Protein AF-0000000068774452 (afdb_homodimer)

Solvent-accessible surface area (backbone atoms only — not comparable to full-atom values): 16035 Å² total; per-residue (Å²): 134,81,78,77,74,72,73,73,71,71,69,66,69,70,69,58,80,68,80,64,48,75,52,64,54,72,62,57,51,49,52,51,49,52,52,45,51,52,57,68,70,67,58,89,56,64,49,60,78,59,37,72,28,62,35,62,34,72,57,27,38,45,36,40,41,50,31,56,38,53,69,75,59,73,96,37,75,86,50,47,64,57,45,53,56,27,52,70,50,26,82,41,84,83,54,91,71,45,50,54,50,38,34,39,82,93,36,70,37,40,46,53,56,51,50,52,53,50,42,53,54,48,51,52,51,51,54,37,52,51,51,46,58,52,53,61,61,100,135,82,78,77,75,73,73,73,73,72,70,69,60,72,62,59,74,72,74,66,53,78,53,64,55,72,62,56,52,48,51,50,48,51,52,44,51,52,59,70,69,67,58,88,56,63,48,59,78,60,37,72,28,61,34,62,34,71,54,25,39,48,37,41,43,51,31,55,40,52,68,75,60,72,96,36,75,86,51,47,65,58,47,54,56,27,52,70,52,26,81,42,84,83,54,91,71,46,51,55,50,38,34,39,83,95,37,69,37,38,46,55,56,50,51,50,53,51,40,54,53,49,51,53,50,50,53,37,51,51,53,47,57,53,53,69,68,99

Sequence (276 aa):
MALLLTTVIALTCLGGFASPGPVPPSTALRELIEELVNITQNQKAPLCNGSMVWSINLTAGVYCAALESLINVSGCSAIEKTQRMLSGFCPHKVSAGQFSSLHVRDTKIEVAQFVKDLLLHLKKLFREGRIIICRDRTMALLLTTVIALTCLGGFASPGPVPPSTALRELIEELVNITQNQKAPLCNGSMVWSINLTAGVYCAALESLINVSGCSAIEKTQRMLSGFCPHKVSAGQFSSLHVRDTKIEVAQFVKDLLLHLKKLFREGRIIICRDRT

pLDDT: mean 77.67, std 24.12, range [27.72, 97.5]

Structure (mmCIF, N/CA/C/O backbone):
data_AF-0000000068774452-model_v1
#
loop_
_entity.id
_entity.type
_entity.pdbx_description
1 polymer Interleukin-13
#
loop_
_atom_site.group_PDB
_atom_site.id
_atom_site.type_symbol
_atom_site.label_atom_id
_atom_site.label_alt_id
_atom_site.label_comp_id
_atom_site.label_asym_id
_atom_site.label_entity_id
_atom_site.label_seq_id
_atom_site.pdbx_PDB_ins_code
_atom_site.Cartn_x
_atom_site.Cartn_y
_atom_site.Cartn_z
_atom_site.occupancy
_atom_site.B_iso_or_equiv
_atom_site.auth_seq_id
_atom_site.auth_comp_id
_atom_site.auth_asym_id
_atom_site.auth_atom_id
_atom_site.pdbx_PDB_model_num
ATOM 1 N N . MET A 1 1 ? -12.75 -6.297 60.312 1 28.33 1 MET A N 1
ATOM 2 C CA . MET A 1 1 ? -12.789 -7.098 59.094 1 28.33 1 MET A CA 1
ATOM 3 C C . MET A 1 1 ? -13.031 -6.215 57.844 1 28.33 1 MET A C 1
ATOM 5 O O . MET A 1 1 ? -14.164 -5.836 57.562 1 28.33 1 MET A O 1
ATOM 9 N N . ALA A 1 2 ? -12.211 -5.176 57.656 1 34.41 2 ALA A N 1
ATOM 10 C CA . ALA A 1 2 ? -12.203 -4.176 56.594 1 34.41 2 ALA A CA 1
ATOM 11 C C . ALA A 1 2 ? -12.102 -4.84 55.219 1 34.41 2 ALA A C 1
ATOM 13 O O . ALA A 1 2 ? -11.242 -5.699 55 1 34.41 2 ALA A O 1
ATOM 14 N N . LEU A 1 3 ? -13.266 -5.152 54.594 1 34.41 3 LEU A N 1
ATOM 15 C CA . LEU A 1 3 ? -13.414 -5.633 53.219 1 34.41 3 LEU A CA 1
ATOM 16 C C . LEU A 1 3 ? -12.609 -4.773 52.25 1 34.41 3 LEU A C 1
ATOM 18 O O . LEU A 1 3 ? -12.812 -3.561 52.188 1 34.41 3 LEU A O 1
ATOM 22 N N . LEU A 1 4 ? -11.289 -5.012 52.156 1 33.97 4 LEU A N 1
ATOM 23 C CA . LEU A 1 4 ? -10.43 -4.539 51.062 1 33.97 4 LEU A CA 1
ATOM 24 C C . LEU A 1 4 ? -11.125 -4.68 49.719 1 33.97 4 LEU A C 1
ATOM 26 O O . LEU A 1 4 ? -11.469 -5.789 49.312 1 33.97 4 LEU A O 1
ATOM 30 N N . LEU A 1 5 ? -12.211 -3.848 49.5 1 30.69 5 LEU A N 1
ATOM 31 C CA . LEU A 1 5 ? -12.789 -3.715 48.156 1 30.69 5 LEU A CA 1
ATOM 32 C C . LEU A 1 5 ? -11.703 -3.574 47.125 1 30.69 5 LEU A C 1
ATOM 34 O O . LEU A 1 5 ? -10.938 -2.607 47.125 1 30.69 5 LEU A O 1
ATOM 38 N N . THR A 1 6 ? -10.984 -4.664 46.812 1 32.91 6 THR A N 1
ATOM 39 C CA . THR A 1 6 ? -10.148 -4.742 45.625 1 32.91 6 THR A CA 1
ATOM 40 C C . THR A 1 6 ? -10.898 -4.238 44.406 1 32.91 6 THR A C 1
ATOM 42 O O . THR A 1 6 ? -11.883 -4.848 44 1 32.91 6 THR A O 1
ATOM 45 N N . THR A 1 7 ? -11.156 -2.947 44.344 1 30.02 7 THR A N 1
ATOM 46 C CA . THR A 1 7 ? -11.688 -2.451 43.094 1 30.02 7 THR A CA 1
ATOM 47 C C . THR A 1 7 ? -10.852 -2.963 41.906 1 30.02 7 THR A C 1
ATOM 49 O O . THR A 1 7 ? -9.633 -2.777 41.875 1 30.02 7 THR A O 1
ATOM 52 N N . VAL A 1 8 ? -11.102 -4.184 41.562 1 32.31 8 VAL A N 1
ATOM 53 C CA . VAL A 1 8 ? -10.609 -4.699 40.281 1 32.31 8 VAL A CA 1
ATOM 54 C C . VAL A 1 8 ? -10.891 -3.684 39.188 1 32.31 8 VAL A C 1
ATOM 56 O O . VAL A 1 8 ? -12.047 -3.387 38.875 1 32.31 8 VAL A O 1
ATOM 59 N N . ILE A 1 9 ? -10.164 -2.541 39.219 1 28.14 9 ILE A N 1
ATOM 60 C CA . ILE A 1 9 ? -10.227 -1.676 38.062 1 28.14 9 ILE A CA 1
ATOM 61 C C . ILE A 1 9 ? -9.977 -2.5 36.781 1 28.14 9 ILE A C 1
ATOM 63 O O . ILE A 1 9 ? -8.891 -3.055 36.594 1 28.14 9 ILE A O 1
ATOM 67 N N . ALA A 1 10 ? -10.977 -3.318 36.5 1 27.72 10 ALA A N 1
ATOM 68 C CA . ALA A 1 10 ? -10.953 -3.84 35.125 1 27.72 10 ALA A CA 1
ATOM 69 C C . ALA A 1 10 ? -10.562 -2.754 34.125 1 27.72 10 ALA A C 1
ATOM 71 O O . ALA A 1 10 ? -11.289 -1.772 33.938 1 27.72 10 ALA A O 1
ATOM 72 N N . LEU A 1 11 ? -9.305 -2.352 34.281 1 29.33 11 LEU A N 1
ATOM 73 C CA . LEU A 1 11 ? -8.812 -1.552 33.156 1 29.33 11 LEU A CA 1
ATOM 74 C C . LEU A 1 11 ? -9.305 -2.111 31.828 1 29.33 11 LEU A C 1
ATOM 76 O O . LEU A 1 11 ? -8.898 -3.197 31.406 1 29.33 11 LEU A O 1
ATOM 80 N N . THR A 1 12 ? -10.648 -2.154 31.703 1 28.88 12 THR A N 1
ATOM 81 C CA . THR A 1 12 ? -11.078 -2.305 30.312 1 28.88 12 THR A CA 1
ATOM 82 C C . THR A 1 12 ? -10.188 -1.486 29.375 1 28.88 12 THR A C 1
ATOM 84 O O . THR A 1 12 ? -10.031 -0.279 29.562 1 28.88 12 THR A O 1
ATOM 87 N N . CYS A 1 13 ? -8.938 -1.984 29.266 1 28.98 13 CYS A N 1
ATOM 88 C CA . CYS A 1 13 ? -8.211 -1.517 28.094 1 28.98 13 CYS A CA 1
ATOM 89 C C . CYS A 1 13 ? -9.172 -1.228 26.938 1 28.98 13 CYS A C 1
ATOM 91 O O . CYS A 1 13 ? -9.789 -2.143 26.406 1 28.98 13 CYS A O 1
ATOM 93 N N . LEU A 1 14 ? -10.109 -0.277 27.078 1 28.31 14 LEU A N 1
ATOM 94 C CA . LEU A 1 14 ? -10.766 0.31 25.906 1 28.31 14 LEU A CA 1
ATOM 95 C C . LEU A 1 14 ? -9.797 0.416 24.734 1 28.31 14 LEU A C 1
ATOM 97 O O . LEU A 1 14 ? -8.906 1.269 24.734 1 28.31 14 LEU A O 1
ATOM 101 N N . GLY A 1 15 ? -9.094 -0.69 24.453 1 32.12 15 GLY A N 1
ATOM 102 C CA . GLY A 1 15 ? -8.438 -0.752 23.156 1 32.12 15 GLY A CA 1
ATOM 103 C C . GLY A 1 15 ? -9.188 -0.011 22.078 1 32.12 15 GLY A C 1
ATOM 104 O O . GLY A 1 15 ? -9.93 -0.621 21.297 1 32.12 15 GLY A O 1
ATOM 105 N N . GLY A 1 16 ? -9.93 0.962 22.438 1 29.53 16 GLY A N 1
ATOM 106 C CA . GLY A 1 16 ? -10.562 1.802 21.438 1 29.53 16 GLY A CA 1
ATOM 107 C C . GLY A 1 16 ? -9.602 2.238 20.328 1 29.53 16 GLY A C 1
ATOM 108 O O . GLY A 1 16 ? -9.766 3.311 19.75 1 29.53 16 GLY A O 1
ATOM 109 N N . PHE A 1 17 ? -8.312 2.039 20.578 1 33.25 17 PHE A N 1
ATOM 110 C CA . PHE A 1 17 ? -7.664 2.561 19.391 1 33.25 17 PHE A CA 1
ATOM 111 C C . PHE A 1 17 ? -8.422 2.146 18.125 1 33.25 17 PHE A C 1
ATOM 113 O O . PHE A 1 17 ? -8.508 0.958 17.812 1 33.25 17 PHE A O 1
ATOM 120 N N . ALA A 1 18 ? -9.477 2.758 17.766 1 33 18 ALA A N 1
ATOM 121 C CA . ALA A 1 18 ? -10.375 2.904 16.625 1 33 18 ALA A CA 1
ATOM 122 C C . ALA A 1 18 ? -9.727 2.379 15.344 1 33 18 ALA A C 1
ATOM 124 O O . ALA A 1 18 ? -8.523 2.115 15.32 1 33 18 ALA A O 1
ATOM 125 N N . SER A 1 19 ? -10.477 2.783 14.078 1 32.06 19 SER A N 1
ATOM 126 C CA . SER A 1 19 ? -10.914 2.219 12.812 1 32.06 19 SER A CA 1
ATOM 127 C C . SER A 1 19 ? -9.766 2.137 11.812 1 32.06 19 SER A C 1
ATOM 129 O O . SER A 1 19 ? -9.359 3.15 11.242 1 32.06 19 SER A O 1
ATOM 131 N N . PRO A 1 20 ? -8.68 1.604 12.18 1 36.5 20 PRO A N 1
ATOM 132 C CA . PRO A 1 20 ? -7.789 1.558 11.023 1 36.5 20 PRO A CA 1
ATOM 133 C C . PRO A 1 20 ? -8.523 1.248 9.719 1 36.5 20 PRO A C 1
ATOM 135 O O . PRO A 1 20 ? -9.641 0.718 9.75 1 36.5 20 PRO A O 1
ATOM 138 N N . GLY A 1 21 ? -8.281 2.062 8.773 1 36.94 21 GLY A N 1
ATOM 139 C CA . GLY A 1 21 ? -8.891 1.714 7.504 1 36.94 21 GLY A CA 1
ATOM 140 C C . GLY A 1 21 ? -9.016 0.217 7.293 1 36.94 21 GLY A C 1
ATOM 141 O O . GLY A 1 21 ? -8.484 -0.572 8.078 1 36.94 21 GLY A O 1
ATOM 142 N N . PRO A 1 22 ? -10.062 -0.276 6.629 1 43.38 22 PRO A N 1
ATOM 143 C CA . PRO A 1 22 ? -10.469 -1.675 6.465 1 43.38 22 PRO A CA 1
ATOM 144 C C . PRO A 1 22 ? -9.281 -2.605 6.23 1 43.38 22 PRO A C 1
ATOM 146 O O . PRO A 1 22 ? -8.727 -2.637 5.129 1 43.38 22 PRO A O 1
ATOM 149 N N . VAL A 1 23 ? -8.273 -2.605 7.16 1 52.03 23 VAL A N 1
ATOM 150 C CA . VAL A 1 23 ? -7.434 -3.791 7.062 1 52.03 23 VAL A CA 1
ATOM 151 C C . VAL A 1 23 ? -8.305 -5.047 7.043 1 52.03 23 VAL A C 1
ATOM 153 O O . VAL A 1 23 ? -9.266 -5.152 7.801 1 52.03 23 VAL A O 1
ATOM 156 N N . PRO A 1 24 ? -8.203 -5.816 6.035 1 57.88 24 PRO A N 1
ATOM 157 C CA . PRO A 1 24 ? -9 -7.047 6.066 1 57.88 24 PRO A CA 1
ATOM 158 C C . PRO A 1 24 ? -8.977 -7.734 7.43 1 57.88 24 PRO A C 1
ATOM 160 O O . PRO A 1 24 ? -7.957 -7.684 8.125 1 57.88 24 PRO A O 1
ATOM 163 N N . PRO A 1 25 ? -10.203 -8.031 7.918 1 62.72 25 PRO A N 1
ATOM 164 C CA . PRO A 1 25 ? -10.195 -8.82 9.156 1 62.72 25 PRO A CA 1
ATOM 165 C C . PRO A 1 25 ? -9.078 -9.859 9.18 1 62.72 25 PRO A C 1
ATOM 167 O O . PRO A 1 25 ? -8.688 -10.375 8.125 1 62.72 25 PRO A O 1
ATOM 170 N N . SER A 1 26 ? -8.414 -9.992 10.289 1 72.31 26 SER A N 1
ATOM 171 C CA . SER A 1 26 ? -7.324 -10.938 10.516 1 72.31 26 SER A CA 1
ATOM 172 C C . SER A 1 26 ? -7.609 -12.281 9.852 1 72.31 26 SER A C 1
ATOM 174 O O . SER A 1 26 ? -6.719 -12.875 9.242 1 72.31 26 SER A O 1
ATOM 176 N N . THR A 1 27 ? -8.906 -12.531 9.758 1 80.56 27 THR A N 1
ATOM 177 C CA . THR A 1 27 ? -9.25 -13.828 9.18 1 80.56 27 THR A CA 1
ATOM 178 C C . THR A 1 27 ? -9.078 -13.805 7.664 1 80.56 27 THR A C 1
ATOM 180 O O . THR A 1 27 ? -8.578 -14.766 7.078 1 80.56 27 THR A O 1
ATOM 183 N N . ALA A 1 28 ? -9.555 -12.703 7.074 1 88.19 28 ALA A N 1
ATOM 184 C CA . ALA A 1 28 ? -9.461 -12.609 5.621 1 88.19 28 ALA A CA 1
ATOM 185 C C . ALA A 1 28 ? -8.008 -12.617 5.156 1 88.19 28 ALA A C 1
ATOM 187 O O . ALA A 1 28 ? -7.672 -13.273 4.164 1 88.19 28 ALA A O 1
ATOM 188 N N . LEU A 1 29 ? -7.141 -11.961 5.836 1 89.5 29 LEU A N 1
ATOM 189 C CA . LEU A 1 29 ? -5.719 -11.953 5.516 1 89.5 29 LEU A CA 1
ATOM 190 C C . LEU A 1 29 ? -5.109 -13.344 5.703 1 89.5 29 LEU A C 1
ATOM 192 O O . LEU A 1 29 ? -4.316 -13.789 4.879 1 89.5 29 LEU A O 1
ATOM 196 N N . ARG A 1 30 ? -5.543 -14 6.766 1 90.38 30 ARG A N 1
ATOM 197 C CA . ARG A 1 30 ? -5.078 -15.359 7.016 1 90.38 30 ARG A CA 1
ATOM 198 C C . ARG A 1 30 ? -5.457 -16.297 5.871 1 90.38 30 ARG A C 1
ATOM 200 O O . ARG A 1 30 ? -4.641 -17.094 5.422 1 90.38 30 ARG A O 1
ATOM 207 N N . GLU A 1 31 ? -6.68 -16.188 5.434 1 94.44 31 GLU A N 1
ATOM 208 C CA . GLU A 1 31 ? -7.156 -17.031 4.336 1 94.44 31 GLU A CA 1
ATOM 209 C C . GLU A 1 31 ? -6.375 -16.75 3.055 1 94.44 31 GLU A C 1
ATOM 211 O O . GLU A 1 31 ? -6.055 -17.688 2.307 1 94.44 31 GLU A O 1
ATOM 216 N N . LEU A 1 32 ? -6.09 -15.531 2.789 1 95.88 32 LEU A N 1
ATOM 217 C CA . LEU A 1 32 ? -5.305 -15.188 1.607 1 95.88 32 LEU A CA 1
ATOM 218 C C . LEU A 1 32 ? -3.902 -15.773 1.695 1 95.88 32 LEU A C 1
ATOM 220 O O . LEU A 1 32 ? -3.4 -16.344 0.722 1 95.88 32 LEU A O 1
ATOM 224 N N . ILE A 1 33 ? -3.281 -15.68 2.83 1 95 33 ILE A N 1
ATOM 225 C CA . ILE A 1 33 ? -1.946 -16.219 3.043 1 95 33 ILE A CA 1
ATOM 226 C C . ILE A 1 33 ? -1.965 -17.734 2.818 1 95 33 ILE A C 1
ATOM 228 O O . ILE A 1 33 ? -1.091 -18.281 2.137 1 95 33 ILE A O 1
ATOM 232 N N . GLU A 1 34 ? -2.98 -18.359 3.361 1 95.31 34 GLU A N 1
ATOM 233 C CA . GLU A 1 34 ? -3.117 -19.797 3.176 1 95.31 34 GLU A CA 1
ATOM 234 C C . GLU A 1 34 ? -3.277 -20.156 1.699 1 95.31 34 GLU A C 1
ATOM 236 O O . GLU A 1 34 ? -2.688 -21.125 1.221 1 95.31 34 GLU A O 1
ATOM 241 N N . GLU A 1 35 ? -4.117 -19.391 1.005 1 96.44 35 GLU A N 1
ATOM 242 C CA . GLU A 1 35 ? -4.301 -19.609 -0.429 1 96.44 35 GLU A CA 1
ATOM 243 C C . GLU A 1 35 ? -2.979 -19.469 -1.179 1 96.44 35 GLU A C 1
ATOM 245 O O . GLU A 1 35 ? -2.656 -20.297 -2.031 1 96.44 35 GLU A O 1
ATOM 250 N N . LEU A 1 36 ? -2.154 -18.516 -0.851 1 97 36 LEU A N 1
ATOM 251 C CA . LEU A 1 36 ? -0.873 -18.281 -1.511 1 97 36 LEU A CA 1
ATOM 252 C C . LEU A 1 36 ? 0.115 -19.406 -1.186 1 97 36 LEU A C 1
ATOM 254 O O . LEU A 1 36 ? 0.898 -19.812 -2.045 1 97 36 LEU A O 1
ATOM 258 N N . VAL A 1 37 ? 0.147 -19.891 0.023 1 95.56 37 VAL A N 1
ATOM 259 C CA . VAL A 1 37 ? 0.977 -21.031 0.407 1 95.56 37 VAL A CA 1
ATOM 260 C C . VAL A 1 37 ? 0.625 -22.234 -0.455 1 95.56 37 VAL A C 1
ATOM 262 O O . VAL A 1 37 ? 1.514 -22.922 -0.972 1 95.56 37 VAL A O 1
ATOM 265 N N . ASN A 1 38 ? -0.692 -22.438 -0.62 1 94 38 ASN A N 1
ATOM 266 C CA . ASN A 1 38 ? -1.16 -23.578 -1.405 1 94 38 ASN A CA 1
ATOM 267 C C . ASN A 1 38 ? -0.684 -23.5 -2.854 1 94 38 ASN A C 1
ATOM 269 O O . ASN A 1 38 ? -0.245 -24.5 -3.426 1 94 38 ASN A O 1
ATOM 273 N N . ILE A 1 39 ? -0.775 -22.328 -3.438 1 94.38 39 ILE A N 1
ATOM 274 C CA . ILE A 1 39 ? -0.392 -22.109 -4.832 1 94.38 39 ILE A CA 1
ATOM 275 C C . ILE A 1 39 ? 1.108 -22.344 -4.992 1 94.38 39 ILE A C 1
ATOM 277 O O . ILE A 1 39 ? 1.551 -22.906 -5.996 1 94.38 39 ILE A O 1
ATOM 281 N N . THR A 1 40 ? 1.925 -21.984 -4.074 1 92.06 40 THR A N 1
ATOM 282 C CA . THR A 1 40 ? 3.379 -22.016 -4.184 1 92.06 40 THR A CA 1
ATOM 283 C C . THR A 1 40 ? 3.92 -23.406 -3.893 1 92.06 40 THR A C 1
ATOM 285 O O . THR A 1 40 ? 4.984 -23.797 -4.391 1 92.06 40 THR A O 1
ATOM 288 N N . GLN A 1 41 ? 3.297 -24.219 -3.146 1 88.19 41 GLN A N 1
ATOM 289 C CA . GLN A 1 41 ? 3.795 -25.531 -2.764 1 88.19 41 GLN A CA 1
ATOM 290 C C . GLN A 1 41 ? 3.324 -26.609 -3.742 1 88.19 41 GLN A C 1
ATOM 292 O O . GLN A 1 41 ? 3.977 -27.641 -3.9 1 88.19 41 GLN A O 1
ATOM 297 N N . ASN A 1 42 ? 2.307 -26.406 -4.391 1 72.56 42 ASN A N 1
ATOM 298 C CA . ASN A 1 42 ? 1.715 -27.453 -5.211 1 72.56 42 ASN A CA 1
ATOM 299 C C . ASN A 1 42 ? 2.064 -27.281 -6.688 1 72.56 42 ASN A C 1
ATOM 301 O O . ASN A 1 42 ? 1.203 -27.422 -7.555 1 72.56 42 ASN A O 1
ATOM 305 N N . GLN A 1 43 ? 3.355 -27 -6.895 1 74.56 43 GLN A N 1
ATOM 306 C CA . GLN A 1 43 ? 3.6 -26.703 -8.305 1 74.56 43 GLN A CA 1
ATOM 307 C C . GLN A 1 43 ? 4.305 -27.859 -9 1 74.56 43 GLN A C 1
ATOM 309 O O . GLN A 1 43 ? 5.379 -28.281 -8.578 1 74.56 43 GLN A O 1
ATOM 314 N N . LYS A 1 44 ? 3.615 -28.641 -9.695 1 77.44 44 LYS A N 1
ATOM 315 C CA . LYS A 1 44 ? 4.172 -29.688 -10.547 1 77.44 44 LYS A CA 1
ATOM 316 C C . LYS A 1 44 ? 4.68 -29.109 -11.867 1 77.44 44 LYS A C 1
ATOM 318 O O . LYS A 1 44 ? 5.637 -29.641 -12.445 1 77.44 44 LYS A O 1
ATOM 323 N N . ALA A 1 45 ? 4.078 -28.188 -12.336 1 84.62 45 ALA A N 1
ATOM 324 C CA . ALA A 1 45 ? 4.398 -27.438 -13.555 1 84.62 45 ALA A CA 1
ATOM 325 C C . ALA A 1 45 ? 4.562 -25.953 -13.258 1 84.62 45 ALA A C 1
ATOM 327 O O . ALA A 1 45 ? 4.148 -25.469 -12.195 1 84.62 45 ALA A O 1
ATOM 328 N N . PRO A 1 46 ? 5.246 -25.312 -14.211 1 91.06 46 PRO A N 1
ATOM 329 C CA . PRO A 1 46 ? 5.371 -23.859 -13.992 1 91.06 46 PRO A CA 1
ATOM 330 C C . PRO A 1 46 ? 4.023 -23.172 -13.812 1 91.06 46 PRO A C 1
ATOM 332 O O . PRO A 1 46 ? 3.102 -23.391 -14.602 1 91.06 46 PRO A O 1
ATOM 335 N N . LEU A 1 47 ? 3.943 -22.406 -12.727 1 94.69 47 LEU A N 1
ATOM 336 C CA . LEU A 1 47 ? 2.705 -21.703 -12.414 1 94.69 47 LEU A CA 1
ATOM 337 C C . LEU A 1 47 ? 2.281 -20.812 -13.57 1 94.69 47 LEU A C 1
ATOM 339 O O . LEU A 1 47 ? 3.102 -20.062 -14.117 1 94.69 47 LEU A O 1
ATOM 343 N N . CYS A 1 48 ? 1.049 -21.016 -14.031 1 95.88 48 CYS A N 1
ATOM 344 C CA . CYS A 1 48 ? 0.454 -20.203 -15.078 1 95.88 48 CYS A CA 1
ATOM 345 C C . CYS A 1 48 ? 1.3 -20.25 -16.344 1 95.88 48 CYS A C 1
ATOM 347 O O . CYS A 1 48 ? 1.521 -19.219 -16.984 1 95.88 48 CYS A O 1
ATOM 349 N N . ASN A 1 49 ? 1.85 -21.438 -16.609 1 93.12 49 ASN A N 1
ATOM 350 C CA . ASN A 1 49 ? 2.625 -21.719 -17.812 1 93.12 49 ASN A CA 1
ATOM 351 C C . ASN A 1 49 ? 3.795 -20.75 -17.953 1 93.12 49 ASN A C 1
ATOM 353 O O . ASN A 1 49 ? 4.109 -20.312 -19.062 1 93.12 49 ASN A O 1
ATOM 357 N N . GLY A 1 50 ? 4.32 -20.328 -16.812 1 94.12 50 GLY A N 1
ATOM 358 C CA . GLY A 1 50 ? 5.488 -19.453 -16.859 1 94.12 50 GLY A CA 1
ATOM 359 C C . GLY A 1 50 ? 5.168 -18.047 -17.312 1 94.12 50 GLY A C 1
ATOM 360 O O . GLY A 1 50 ? 6.059 -17.297 -17.734 1 94.12 50 GLY A O 1
ATOM 361 N N . SER A 1 51 ? 3.869 -17.625 -17.203 1 95.69 51 SER A N 1
ATOM 362 C CA . SER A 1 51 ? 3.453 -16.281 -17.578 1 95.69 51 SER A CA 1
ATOM 363 C C . SER A 1 51 ? 4.215 -15.219 -16.781 1 95.69 51 SER A C 1
ATOM 365 O O . SER A 1 51 ? 4.68 -15.477 -15.68 1 95.69 51 SER A O 1
ATOM 367 N N . MET A 1 52 ? 4.324 -14.062 -17.453 1 95.94 52 MET A N 1
ATOM 368 C CA . MET A 1 52 ? 5.035 -12.953 -16.812 1 95.94 52 MET A CA 1
ATOM 369 C C . MET A 1 52 ? 4.066 -11.844 -16.422 1 95.94 52 MET A C 1
ATOM 371 O O . MET A 1 52 ? 3.072 -11.602 -17.109 1 95.94 52 MET A O 1
ATOM 375 N N . VAL A 1 53 ? 4.383 -11.227 -15.25 1 96.31 53 VAL A N 1
ATOM 376 C CA . VAL A 1 53 ? 3.621 -10.07 -14.789 1 96.31 53 VAL A CA 1
ATOM 377 C C . VAL A 1 53 ? 4.574 -8.945 -14.383 1 96.31 53 VAL A C 1
ATOM 379 O O . VAL A 1 53 ? 5.766 -9.188 -14.156 1 96.31 53 VAL A O 1
ATOM 382 N N . TRP A 1 54 ? 4.031 -7.738 -14.328 1 93.5 54 TRP A N 1
ATOM 383 C CA . TRP A 1 54 ? 4.828 -6.605 -13.859 1 93.5 54 TRP A CA 1
ATOM 384 C C . TRP A 1 54 ? 5.125 -6.73 -12.367 1 93.5 54 TRP A C 1
ATOM 386 O O . TRP A 1 54 ? 4.223 -6.98 -11.57 1 93.5 54 TRP A O 1
ATOM 396 N N . SER A 1 55 ? 6.43 -6.578 -12.023 1 94.25 55 SER A N 1
ATOM 397 C CA . SER A 1 55 ? 6.82 -6.5 -10.625 1 94.25 55 SER A CA 1
ATOM 398 C C . SER A 1 55 ? 6.359 -5.188 -9.992 1 94.25 55 SER A C 1
ATOM 400 O O . SER A 1 55 ? 6.277 -4.164 -10.672 1 94.25 55 SER A O 1
ATOM 402 N N . ILE A 1 56 ? 6.02 -5.297 -8.656 1 93.19 56 ILE A N 1
ATOM 403 C CA . ILE A 1 56 ? 5.555 -4.086 -7.988 1 93.19 56 ILE A CA 1
ATOM 404 C C . ILE A 1 56 ? 6.359 -3.857 -6.711 1 93.19 56 ILE A C 1
ATOM 406 O O . ILE A 1 56 ? 6.891 -4.805 -6.125 1 93.19 56 ILE A O 1
ATOM 410 N N . ASN A 1 57 ? 6.555 -2.578 -6.426 1 90.44 57 ASN A N 1
ATOM 411 C CA . ASN A 1 57 ? 7.043 -2.211 -5.102 1 90.44 57 ASN A CA 1
ATOM 412 C C . ASN A 1 57 ? 5.957 -2.365 -4.039 1 90.44 57 ASN A C 1
ATOM 414 O O . ASN A 1 57 ? 5.035 -1.551 -3.967 1 90.44 57 ASN A O 1
ATOM 418 N N . LEU A 1 58 ? 6.02 -3.383 -3.166 1 89.75 58 LEU A N 1
ATOM 419 C CA . LEU A 1 58 ? 4.953 -3.793 -2.258 1 89.75 58 LEU A CA 1
ATOM 420 C C . LEU A 1 58 ? 4.875 -2.859 -1.055 1 89.75 58 LEU A C 1
ATOM 422 O O . LEU A 1 58 ? 3.93 -2.934 -0.266 1 89.75 58 LEU A O 1
ATOM 426 N N . THR A 1 59 ? 5.762 -1.855 -1.003 1 83.5 59 THR A N 1
ATOM 427 C CA . THR A 1 59 ? 5.773 -0.977 0.162 1 83.5 59 THR A CA 1
ATOM 428 C C . THR A 1 59 ? 5.371 0.443 -0.228 1 83.5 59 THR A C 1
ATOM 430 O O . THR A 1 59 ? 4.961 1.232 0.625 1 83.5 59 THR A O 1
ATOM 433 N N . ALA A 1 60 ? 5.465 0.712 -1.454 1 89.25 60 ALA A N 1
ATOM 434 C CA . ALA A 1 60 ? 5.383 2.102 -1.898 1 89.25 60 ALA A CA 1
ATOM 435 C C . ALA A 1 60 ? 3.934 2.572 -1.97 1 89.25 60 ALA A C 1
ATOM 437 O O . ALA A 1 60 ? 3.666 3.775 -2.002 1 89.25 60 ALA A O 1
ATOM 438 N N . GLY A 1 61 ? 2.93 1.719 -1.955 1 90.69 61 GLY A N 1
ATOM 439 C CA . GLY A 1 61 ? 1.537 2.062 -2.186 1 90.69 61 GLY A CA 1
ATOM 440 C C . GLY A 1 61 ? 1.01 3.104 -1.215 1 90.69 61 GLY A C 1
ATOM 441 O O . GLY A 1 61 ? 0.383 4.082 -1.625 1 90.69 61 GLY A O 1
ATOM 442 N N . VAL A 1 62 ? 1.36 2.883 0.022 1 91.62 62 VAL A N 1
ATOM 443 C CA . VAL A 1 62 ? 0.83 3.779 1.044 1 91.62 62 VAL A CA 1
ATOM 444 C C . VAL A 1 62 ? 1.43 5.172 0.871 1 91.62 62 VAL A C 1
ATOM 446 O O . VAL A 1 62 ? 0.724 6.176 0.988 1 91.62 62 VAL A O 1
ATOM 449 N N . TYR A 1 63 ? 2.697 5.289 0.573 1 93.81 63 TYR A N 1
ATOM 450 C CA . TYR A 1 63 ? 3.383 6.57 0.437 1 93.81 63 TYR A CA 1
ATOM 451 C C . TYR A 1 63 ? 2.854 7.348 -0.762 1 93.81 63 TYR A C 1
ATOM 453 O O . TYR A 1 63 ? 2.561 8.539 -0.657 1 93.81 63 TYR A O 1
ATOM 461 N N . CYS A 1 64 ? 2.68 6.633 -1.786 1 94.94 64 CYS A N 1
ATOM 462 C CA . CYS A 1 64 ? 2.268 7.285 -3.025 1 94.94 64 CYS A CA 1
ATOM 463 C C . CYS A 1 64 ? 0.813 7.73 -2.949 1 94.94 64 CYS A C 1
ATOM 465 O O . CYS A 1 64 ? 0.466 8.812 -3.418 1 94.94 64 CYS A O 1
ATOM 467 N N . ALA A 1 65 ? -0.031 6.918 -2.336 1 94.62 65 ALA A N 1
ATOM 468 C CA . ALA A 1 65 ? -1.427 7.301 -2.139 1 94.62 65 ALA A CA 1
ATOM 469 C C . ALA A 1 65 ? -1.537 8.5 -1.202 1 94.62 65 ALA A C 1
ATOM 471 O O . ALA A 1 65 ? -2.33 9.414 -1.445 1 94.62 65 ALA A O 1
ATOM 472 N N . ALA A 1 66 ? -0.735 8.461 -0.146 1 96.44 66 ALA A N 1
ATOM 473 C CA . ALA A 1 66 ? -0.721 9.586 0.783 1 96.44 66 ALA A CA 1
ATOM 474 C C . ALA A 1 66 ? -0.249 10.867 0.09 1 96.44 66 ALA A C 1
ATOM 476 O O . ALA A 1 66 ? -0.842 11.93 0.268 1 96.44 66 ALA A O 1
ATOM 477 N N . LEU A 1 67 ? 0.784 10.734 -0.728 1 96.44 67 LEU A N 1
ATOM 478 C CA . LEU A 1 67 ? 1.283 11.883 -1.481 1 96.44 67 LEU A CA 1
ATOM 479 C C . LEU A 1 67 ? 0.197 12.453 -2.387 1 96.44 67 LEU A C 1
ATOM 481 O O . LEU A 1 67 ? -0.012 13.672 -2.422 1 96.44 67 LEU A O 1
ATOM 485 N N . GLU A 1 68 ? -0.5 11.625 -3.053 1 95.06 68 GLU A N 1
ATOM 486 C CA . GLU A 1 68 ? -1.547 12.078 -3.961 1 95.06 68 GLU A CA 1
ATOM 487 C C . GLU A 1 68 ? -2.602 12.898 -3.219 1 95.06 68 GLU A C 1
ATOM 489 O O . GLU A 1 68 ? -3.092 13.906 -3.736 1 95.06 68 GLU A O 1
ATOM 494 N N . SER A 1 69 ? -2.961 12.469 -2.031 1 95.56 69 SER A N 1
ATOM 495 C CA . SER A 1 69 ? -3.969 13.172 -1.247 1 95.56 69 SER A CA 1
ATOM 496 C C . SER A 1 69 ? -3.455 14.531 -0.784 1 95.56 69 SER A C 1
ATOM 498 O O . SER A 1 69 ? -4.207 15.508 -0.752 1 95.56 69 SER A O 1
ATOM 500 N N . LEU A 1 70 ? -2.15 14.578 -0.541 1 96.69 70 LEU A N 1
ATOM 501 C CA . LEU A 1 70 ? -1.598 15.758 0.107 1 96.69 70 LEU A CA 1
ATOM 502 C C . LEU A 1 70 ? -1.112 16.766 -0.927 1 96.69 70 LEU A C 1
ATOM 504 O O . LEU A 1 70 ? -0.979 17.953 -0.626 1 96.69 70 LEU A O 1
ATOM 508 N N . ILE A 1 71 ? -0.858 16.344 -2.098 1 93.75 71 ILE A N 1
ATOM 509 C CA . ILE A 1 71 ? -0.195 17.188 -3.074 1 93.75 71 ILE A CA 1
ATOM 510 C C . ILE A 1 71 ? -1.155 18.281 -3.537 1 93.75 71 ILE A C 1
ATOM 512 O O . ILE A 1 71 ? -0.723 19.344 -4.008 1 93.75 71 ILE A O 1
ATOM 516 N N . ASN A 1 72 ? -2.455 18.094 -3.377 1 86.56 72 ASN A N 1
ATOM 517 C CA . ASN A 1 72 ? -3.434 19.062 -3.869 1 86.56 72 ASN A CA 1
ATOM 518 C C . ASN A 1 72 ? -3.758 20.109 -2.814 1 86.56 72 ASN A C 1
ATOM 520 O O . ASN A 1 72 ? -4.594 21 -3.045 1 86.56 72 ASN A O 1
ATOM 524 N N . VAL A 1 73 ? -3.166 20.016 -1.64 1 94.38 73 VAL A N 1
ATOM 525 C CA . VAL A 1 73 ? -3.352 21.031 -0.605 1 94.38 73 VAL A CA 1
ATOM 526 C C . VAL A 1 73 ? -2.471 22.25 -0.902 1 94.38 73 VAL A C 1
ATOM 528 O O . VAL A 1 73 ? -1.241 22.141 -0.915 1 94.38 73 VAL A O 1
ATOM 531 N N . SER A 1 74 ? -3.135 23.312 -1.186 1 90.62 74 SER A N 1
ATOM 532 C CA . SER A 1 74 ? -2.393 24.516 -1.548 1 90.62 74 SER A CA 1
ATOM 533 C C . SER A 1 74 ? -2.217 25.438 -0.347 1 90.62 74 SER A C 1
ATOM 535 O O . SER A 1 74 ? -2.988 25.375 0.613 1 90.62 74 SER A O 1
ATOM 537 N N . GLY A 1 75 ? -1.146 26.297 -0.4 1 91.56 75 GLY A N 1
ATOM 538 C CA . GLY A 1 75 ? -0.941 27.359 0.572 1 91.56 75 GLY A CA 1
ATOM 539 C C . GLY A 1 75 ? -0.572 26.844 1.95 1 91.56 75 GLY A C 1
ATOM 540 O O . GLY A 1 75 ? -0.839 27.5 2.957 1 91.56 75 GLY A O 1
ATOM 541 N N . CYS A 1 76 ? -0.062 25.578 2.07 1 95.31 76 CYS A N 1
ATOM 542 C CA . CYS A 1 76 ? 0.268 25.016 3.377 1 95.31 76 CYS A CA 1
ATOM 543 C C . CYS A 1 76 ? 1.731 24.594 3.436 1 95.31 76 CYS A C 1
ATOM 545 O O . CYS A 1 76 ? 2.07 23.469 3.092 1 95.31 76 CYS A O 1
ATOM 547 N N . SER A 1 77 ? 2.588 25.438 3.979 1 94.06 77 SER A N 1
ATOM 548 C CA . SER A 1 77 ? 4.027 25.203 4.035 1 94.06 77 SER A CA 1
ATOM 549 C C . SER A 1 77 ? 4.359 24.094 5.039 1 94.06 77 SER A C 1
ATOM 551 O O . SER A 1 77 ? 5.395 23.438 4.918 1 94.06 77 SER A O 1
ATOM 553 N N . ALA A 1 78 ? 3.467 23.844 6.039 1 93.56 78 ALA A N 1
ATOM 554 C CA . ALA A 1 78 ? 3.732 22.891 7.125 1 93.56 78 ALA A CA 1
ATOM 555 C C . ALA A 1 78 ? 3.861 21.469 6.594 1 93.56 78 ALA A C 1
ATOM 557 O O . ALA A 1 78 ? 4.492 20.625 7.227 1 93.56 78 ALA A O 1
ATOM 558 N N . ILE A 1 79 ? 3.287 21.188 5.375 1 96.94 79 ILE A N 1
ATOM 559 C CA . ILE A 1 79 ? 3.297 19.812 4.93 1 96.94 79 ILE A CA 1
ATOM 560 C C . ILE A 1 79 ? 4.207 19.656 3.713 1 96.94 79 ILE A C 1
ATOM 562 O O . ILE A 1 79 ? 4.246 18.609 3.078 1 96.94 79 ILE A O 1
ATOM 566 N N . GLU A 1 80 ? 4.957 20.672 3.344 1 96.62 80 GLU A N 1
ATOM 567 C CA . GLU A 1 80 ? 5.801 20.641 2.152 1 96.62 80 GLU A CA 1
ATOM 568 C C . GLU A 1 80 ? 6.914 19.594 2.301 1 96.62 80 GLU A C 1
ATOM 570 O O . GLU A 1 80 ? 7.191 18.844 1.37 1 96.62 80 GLU A O 1
ATOM 575 N N . LYS A 1 81 ? 7.582 19.609 3.438 1 97.19 81 LYS A N 1
ATOM 576 C CA . LYS A 1 81 ? 8.633 18.625 3.689 1 97.19 81 LYS A CA 1
ATOM 577 C C . LYS A 1 81 ? 8.07 17.203 3.664 1 97.19 81 LYS A C 1
ATOM 579 O O . LYS A 1 81 ? 8.703 16.297 3.123 1 97.19 81 LYS A O 1
ATOM 584 N N . THR A 1 82 ? 6.918 17 4.258 1 97.5 82 THR A N 1
ATOM 585 C CA . THR A 1 82 ? 6.25 15.703 4.219 1 97.5 82 THR A CA 1
ATOM 586 C C . THR A 1 82 ? 6.004 15.266 2.777 1 97.5 82 THR A C 1
ATOM 588 O O . THR A 1 82 ? 6.277 14.117 2.418 1 97.5 82 THR A O 1
ATOM 591 N N . GLN A 1 83 ? 5.523 16.203 1.958 1 97.38 83 GLN A N 1
ATOM 592 C CA . GLN A 1 83 ? 5.27 15.906 0.553 1 97.38 83 GLN A CA 1
ATOM 593 C C . GLN A 1 83 ? 6.551 15.484 -0.159 1 97.38 83 GLN A C 1
ATOM 595 O O . GLN A 1 83 ? 6.551 14.523 -0.933 1 97.38 83 GLN A O 1
ATOM 600 N N . ARG A 1 84 ? 7.617 16.172 0.145 1 96.5 84 ARG A N 1
ATOM 601 C CA . ARG A 1 84 ? 8.898 15.836 -0.471 1 96.5 84 ARG A CA 1
ATOM 602 C C . ARG A 1 84 ? 9.375 14.453 -0.029 1 96.5 84 ARG A C 1
ATOM 604 O O . ARG A 1 84 ? 9.844 13.664 -0.85 1 96.5 84 ARG A O 1
ATOM 611 N N . MET A 1 85 ? 9.258 14.117 1.239 1 96.88 85 MET A N 1
ATOM 612 C CA . MET A 1 85 ? 9.703 12.828 1.761 1 96.88 85 MET A CA 1
ATOM 613 C C . MET A 1 85 ? 8.883 11.688 1.161 1 96.88 85 MET A C 1
ATOM 615 O O . MET A 1 85 ? 9.438 10.672 0.755 1 96.88 85 MET A O 1
ATOM 619 N N . LEU A 1 86 ? 7.57 11.875 1.085 1 96.44 86 LEU A N 1
ATOM 620 C CA . LEU A 1 86 ? 6.707 10.867 0.492 1 96.44 86 LEU A CA 1
ATOM 621 C C . LEU A 1 86 ? 7.062 10.633 -0.973 1 96.44 86 LEU A C 1
ATOM 623 O O . LEU A 1 86 ? 7.082 9.492 -1.44 1 96.44 86 LEU A O 1
ATOM 627 N N . SER A 1 87 ? 7.297 11.75 -1.673 1 94.75 87 SER A N 1
ATOM 628 C CA . SER A 1 87 ? 7.664 11.656 -3.082 1 94.75 87 SER A CA 1
ATOM 629 C C . SER A 1 87 ? 8.914 10.805 -3.271 1 94.75 87 SER A C 1
ATOM 631 O O . SER A 1 87 ? 9.023 10.055 -4.25 1 94.75 87 SER A O 1
ATOM 633 N N . GLY A 1 88 ? 9.812 10.859 -2.316 1 93.12 88 GLY A N 1
ATOM 634 C CA . GLY A 1 88 ? 11.047 10.086 -2.363 1 93.12 88 GLY A CA 1
ATOM 635 C C . GLY A 1 88 ? 10.812 8.594 -2.207 1 93.12 88 GLY A C 1
ATOM 636 O O . GLY A 1 88 ? 11.672 7.785 -2.58 1 93.12 88 GLY A O 1
ATOM 637 N N . PHE A 1 89 ? 9.719 8.203 -1.649 1 91.94 89 PHE A N 1
ATOM 638 C CA . PHE A 1 89 ? 9.414 6.793 -1.42 1 91.94 89 PHE A CA 1
ATOM 639 C C . PHE A 1 89 ? 8.648 6.203 -2.6 1 91.94 89 PHE A C 1
ATOM 641 O O . PHE A 1 89 ? 8.414 4.996 -2.65 1 91.94 89 PHE A O 1
ATOM 648 N N . CYS A 1 90 ? 8.281 7.039 -3.529 1 92.06 90 CYS A N 1
ATOM 649 C CA . CYS A 1 90 ? 7.527 6.57 -4.691 1 92.06 90 CYS A CA 1
ATOM 650 C C . CYS A 1 90 ? 8.453 6.312 -5.871 1 92.06 90 CYS A C 1
ATOM 652 O O . CYS A 1 90 ? 9.312 7.137 -6.184 1 92.06 90 CYS A O 1
ATOM 654 N N . PRO A 1 91 ? 8.25 5.125 -6.496 1 88.75 91 PRO A N 1
ATOM 655 C CA . PRO A 1 91 ? 9.133 4.793 -7.613 1 88.75 91 PRO A CA 1
ATOM 656 C C . PRO A 1 91 ? 8.977 5.75 -8.797 1 88.75 91 PRO A C 1
ATOM 658 O O . PRO A 1 91 ? 9.93 5.945 -9.555 1 88.75 91 PRO A O 1
ATOM 661 N N . HIS A 1 92 ? 7.746 6.277 -9.047 1 88.38 92 HIS A N 1
ATOM 662 C CA . HIS A 1 92 ? 7.465 7.188 -10.156 1 88.38 92 HIS A CA 1
ATOM 663 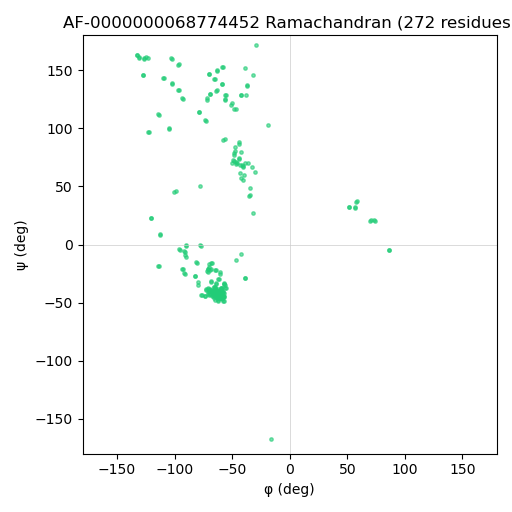C C . HIS A 1 92 ? 6.664 8.398 -9.688 1 88.38 92 HIS A C 1
ATOM 665 O O . HIS A 1 92 ? 6.133 8.398 -8.57 1 88.38 92 HIS A O 1
ATOM 671 N N . LYS A 1 93 ? 6.73 9.328 -10.555 1 90.25 93 LYS A N 1
ATOM 672 C CA . LYS A 1 93 ? 5.957 10.539 -10.266 1 90.25 93 LYS A CA 1
ATOM 673 C C . LYS A 1 93 ? 4.477 10.211 -10.102 1 90.25 93 LYS A C 1
ATOM 675 O O . LYS A 1 93 ? 3.918 9.43 -10.875 1 90.25 93 LYS A O 1
ATOM 680 N N . VAL A 1 94 ? 3.891 10.883 -9.07 1 90.44 94 VAL A N 1
ATOM 681 C CA . VAL A 1 94 ? 2.482 10.633 -8.773 1 90.44 94 VAL A CA 1
ATOM 682 C C . VAL A 1 94 ? 1.612 11.656 -9.5 1 90.44 94 VAL A C 1
ATOM 684 O O . VAL A 1 94 ? 1.863 12.859 -9.422 1 90.44 94 VAL A O 1
ATOM 687 N N . SER A 1 95 ? 0.664 11.109 -10.25 1 86.81 95 SER A N 1
ATOM 688 C CA . SER A 1 95 ? -0.284 11.977 -10.945 1 86.81 95 SER A CA 1
ATOM 689 C C . SER A 1 95 ? -1.635 12 -10.242 1 86.81 95 SER A C 1
ATOM 691 O O . SER A 1 95 ? -1.968 11.07 -9.5 1 86.81 95 SER A O 1
ATOM 693 N N . ALA A 1 96 ? -2.373 13.078 -10.594 1 85.38 96 ALA A N 1
ATOM 694 C CA . ALA A 1 96 ? -3.686 13.227 -9.969 1 85.38 96 ALA A CA 1
ATOM 695 C C . ALA A 1 96 ? -4.609 12.078 -10.359 1 85.38 96 ALA A C 1
ATOM 697 O O . ALA A 1 96 ? -4.652 11.672 -11.523 1 85.38 96 ALA A O 1
ATOM 698 N N . GLY A 1 97 ? -5.242 11.531 -9.328 1 86.88 97 GLY A N 1
ATOM 699 C CA . GLY A 1 97 ? -6.258 10.523 -9.578 1 86.88 97 GLY A CA 1
ATOM 700 C C . GLY A 1 97 ? -5.688 9.117 -9.711 1 86.88 97 GLY A C 1
ATOM 701 O O . GLY A 1 97 ? -6.434 8.148 -9.836 1 86.88 97 GLY A O 1
ATOM 702 N N . GLN A 1 98 ? -4.414 8.992 -9.688 1 87.38 98 GLN A N 1
ATOM 703 C CA . GLN A 1 98 ? -3.738 7.711 -9.883 1 87.38 98 GLN A CA 1
ATOM 704 C C . GLN A 1 98 ? -4.133 6.711 -8.805 1 87.38 98 GLN A C 1
ATOM 706 O O . GLN A 1 98 ? -4.219 5.508 -9.062 1 87.38 98 GLN A O 1
ATOM 711 N N . PHE A 1 99 ? -4.457 7.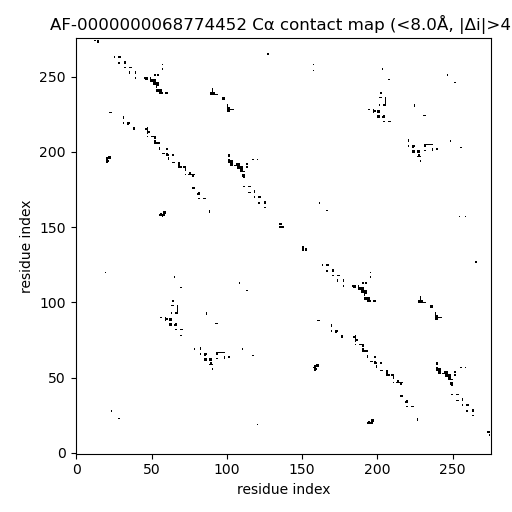188 -7.609 1 90.19 99 PHE A N 1
ATOM 712 C CA . PHE A 1 99 ? -4.723 6.293 -6.488 1 90.19 99 PHE A CA 1
ATOM 713 C C . PHE A 1 99 ? -6.133 6.508 -5.953 1 90.19 99 PHE A C 1
ATOM 715 O O . PHE A 1 99 ? -6.41 6.211 -4.789 1 90.19 99 PHE A O 1
ATOM 722 N N . SER A 1 100 ? -6.984 7.043 -6.816 1 88.31 100 SER A N 1
ATOM 723 C CA . SER A 1 100 ? -8.359 7.344 -6.414 1 88.31 100 SER A CA 1
ATOM 724 C C . SER A 1 100 ? -9.094 6.082 -5.977 1 88.31 100 SER A C 1
ATOM 726 O O . SER A 1 100 ? -10.031 6.148 -5.176 1 88.31 100 SER A O 1
ATOM 728 N N . SER A 1 101 ? -8.656 4.922 -6.445 1 87.88 101 SER A N 1
ATOM 729 C CA . SER A 1 101 ? -9.289 3.658 -6.082 1 87.88 101 SER A CA 1
ATOM 730 C C . SER A 1 101 ? -9.062 3.328 -4.609 1 87.88 101 SER A C 1
ATOM 732 O O . SER A 1 101 ? -9.734 2.459 -4.051 1 87.88 101 SER A O 1
ATOM 734 N N . LEU A 1 102 ? -8.141 3.977 -3.984 1 91.69 102 LEU A N 1
ATOM 735 C CA . LEU A 1 102 ? -7.836 3.723 -2.58 1 91.69 102 LEU A CA 1
ATOM 736 C C . LEU A 1 102 ? -8.562 4.711 -1.679 1 91.69 102 LEU A C 1
ATOM 738 O O . LEU A 1 102 ? -8.508 4.602 -0.452 1 91.69 102 LEU A O 1
ATOM 742 N N . HIS A 1 103 ? -9.242 5.641 -2.289 1 90.25 103 HIS A N 1
ATOM 743 C CA . HIS A 1 103 ? -10 6.59 -1.487 1 90.25 103 HIS A CA 1
ATOM 744 C C . HIS A 1 103 ? -11.125 5.895 -0.729 1 90.25 103 HIS A C 1
ATOM 746 O O . HIS A 1 103 ? -11.742 4.961 -1.244 1 90.25 103 HIS A O 1
ATOM 752 N N . VAL A 1 104 ? -11.32 6.367 0.463 1 89.06 104 VAL A N 1
ATOM 753 C CA . VAL A 1 104 ? -12.57 6.023 1.146 1 89.06 104 VAL A CA 1
ATOM 754 C C . VAL A 1 104 ? -13.734 6.773 0.503 1 89.06 104 VAL A C 1
ATOM 756 O O . VAL A 1 104 ? -13.641 7.977 0.246 1 89.06 104 VAL A O 1
ATOM 759 N N . ARG A 1 105 ? -14.641 6.055 0.143 1 85.06 105 ARG A N 1
ATOM 760 C CA . ARG A 1 105 ? -15.727 6.574 -0.682 1 85.06 105 ARG A CA 1
ATOM 761 C C . ARG A 1 105 ? -16.266 7.875 -0.109 1 85.06 105 ARG A C 1
ATOM 763 O O . ARG A 1 105 ? -16.766 7.906 1.018 1 85.06 105 ARG A O 1
ATOM 770 N N . ASP A 1 106 ? -16.062 8.883 -0.966 1 85.38 106 ASP A N 1
ATOM 771 C CA . ASP A 1 106 ? -16.656 10.203 -0.793 1 85.38 106 ASP A CA 1
ATOM 772 C C . ASP A 1 106 ? -16.391 10.75 0.607 1 85.38 106 ASP A C 1
ATOM 774 O O . ASP A 1 106 ? -17.266 11.352 1.225 1 85.38 106 ASP A O 1
ATOM 778 N N . THR A 1 107 ? -15.312 10.414 1.143 1 91.56 107 THR A N 1
ATOM 779 C CA . THR A 1 107 ? -14.969 10.883 2.48 1 91.56 107 THR A CA 1
ATOM 780 C C . THR A 1 107 ? -13.766 11.812 2.43 1 91.56 107 THR A C 1
ATOM 782 O O . THR A 1 107 ? -12.688 11.422 1.974 1 91.56 107 THR A O 1
ATOM 785 N N . LYS A 1 108 ? -14.023 13.031 2.711 1 95.62 108 LYS A N 1
ATOM 786 C CA . LYS A 1 108 ? -12.945 13.992 2.918 1 95.62 108 LYS A CA 1
ATOM 787 C C . LYS A 1 108 ? -12.727 14.258 4.402 1 95.62 108 LYS A C 1
ATOM 789 O O . LYS A 1 108 ? -13.688 14.297 5.18 1 95.62 108 LYS A O 1
ATOM 794 N N . ILE A 1 109 ? -11.453 14.336 4.781 1 96.5 109 ILE A N 1
ATOM 795 C CA . ILE A 1 109 ? -11.094 14.633 6.164 1 96.5 109 ILE A CA 1
ATOM 796 C C . ILE A 1 109 ? -10.125 15.82 6.203 1 96.5 109 ILE A C 1
ATOM 798 O O . ILE A 1 109 ? -9.547 16.188 5.18 1 96.5 109 ILE A O 1
ATOM 802 N N . GLU A 1 110 ? -10.094 16.406 7.363 1 95.81 110 GLU A N 1
ATOM 803 C CA . GLU A 1 110 ? -9.125 17.484 7.527 1 95.81 110 GLU A CA 1
ATOM 804 C C . GLU A 1 110 ? -7.695 16.969 7.379 1 95.81 110 GLU A C 1
ATOM 806 O O . GLU A 1 110 ? -7.391 15.844 7.766 1 95.81 110 GLU A O 1
ATOM 811 N N . VAL A 1 111 ? -6.836 17.844 6.891 1 97 111 VAL A N 1
ATOM 812 C CA . VAL A 1 111 ? -5.426 17.5 6.734 1 97 111 VAL A CA 1
ATOM 813 C C . VAL A 1 111 ? -4.852 17.062 8.078 1 97 111 VAL A C 1
ATOM 815 O O . VAL A 1 111 ? -4.082 16.094 8.141 1 97 111 VAL A O 1
ATOM 818 N N . ALA A 1 112 ? -5.305 17.625 9.133 1 95.12 112 ALA A N 1
ATOM 819 C CA . ALA A 1 112 ? -4.809 17.266 10.453 1 95.12 112 ALA A CA 1
ATOM 820 C C . ALA A 1 112 ? -5.145 15.812 10.789 1 95.12 112 ALA A C 1
ATOM 822 O O . ALA A 1 112 ? -4.285 15.062 11.266 1 95.12 112 ALA A O 1
ATOM 823 N N . GLN A 1 113 ? -6.324 15.461 10.516 1 94.69 113 GLN A N 1
ATOM 824 C CA . GLN A 1 113 ? -6.746 14.094 10.773 1 94.69 113 GLN A CA 1
ATOM 825 C C . GLN A 1 113 ? -6.02 13.109 9.859 1 94.69 113 GLN A C 1
ATOM 827 O O . GLN A 1 113 ? -5.629 12.023 10.289 1 94.69 113 GLN A O 1
ATOM 832 N N . PHE A 1 114 ? -5.848 13.484 8.641 1 96.56 114 PHE A N 1
ATOM 833 C CA . PHE A 1 114 ? -5.156 12.641 7.664 1 96.56 114 PHE A CA 1
ATOM 834 C C . PHE A 1 114 ? -3.736 12.336 8.125 1 96.56 114 PHE A C 1
ATOM 836 O O . PHE A 1 114 ? -3.303 11.188 8.094 1 96.56 114 PHE A O 1
ATOM 843 N N . VAL A 1 115 ? -3.01 13.359 8.578 1 96.88 115 VAL A N 1
ATOM 844 C CA . VAL A 1 115 ? -1.623 13.211 9.016 1 96.88 115 VAL A CA 1
ATOM 845 C C . VAL A 1 115 ? -1.561 12.328 10.258 1 96.88 115 VAL A C 1
ATOM 847 O O . VAL A 1 115 ? -0.667 11.492 10.391 1 96.88 115 VAL A O 1
ATOM 850 N N . LYS A 1 116 ? -2.545 12.477 11.109 1 94.88 116 LYS A N 1
ATOM 851 C CA . LYS A 1 116 ? -2.59 11.641 12.305 1 94.88 116 LYS A CA 1
ATOM 852 C C . LYS A 1 116 ? -2.791 10.172 11.953 1 94.88 116 LYS A C 1
ATOM 854 O O . LYS A 1 116 ? -2.127 9.297 12.508 1 94.88 116 LYS A O 1
ATOM 859 N N . ASP A 1 117 ? -3.707 9.953 11.039 1 92.62 117 ASP A N 1
ATOM 860 C CA . ASP A 1 117 ? -3.951 8.586 10.602 1 92.62 117 ASP A CA 1
ATOM 861 C C . ASP A 1 117 ? -2.709 7.984 9.945 1 92.62 117 ASP A C 1
ATOM 863 O O . ASP A 1 117 ? -2.355 6.832 10.211 1 92.62 117 ASP A O 1
ATOM 867 N N . LEU A 1 118 ? -2.09 8.703 9.125 1 96.12 118 LEU A N 1
ATOM 868 C CA . LEU A 1 118 ? -0.872 8.25 8.461 1 96.12 118 LEU A CA 1
ATOM 869 C C . LEU A 1 118 ? 0.224 7.949 9.477 1 96.12 118 LEU A C 1
ATOM 871 O O . LEU A 1 118 ? 0.888 6.914 9.391 1 96.12 118 LEU A O 1
ATOM 875 N N . LEU A 1 119 ? 0.402 8.836 10.43 1 95.19 119 LEU A N 1
ATOM 876 C CA . LEU A 1 119 ? 1.398 8.664 11.477 1 95.19 119 LEU A CA 1
ATOM 877 C C . LEU A 1 119 ? 1.164 7.359 12.242 1 95.19 119 LEU 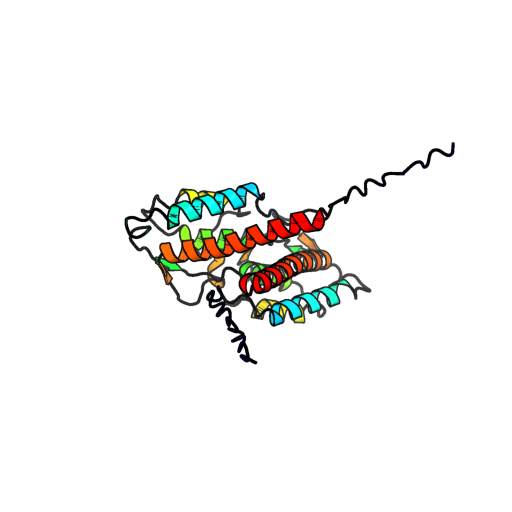A C 1
ATOM 879 O O . LEU A 1 119 ? 2.092 6.57 12.43 1 95.19 119 LEU A O 1
ATOM 883 N N . LEU A 1 120 ? -0.012 7.16 12.617 1 91 120 LEU A N 1
ATOM 884 C CA . LEU A 1 120 ? -0.343 5.945 13.359 1 91 120 LEU A CA 1
ATOM 885 C C . LEU A 1 120 ? -0.021 4.703 12.539 1 91 120 LEU A C 1
ATOM 887 O O . LEU A 1 120 ? 0.57 3.75 13.047 1 91 120 LEU A O 1
ATOM 891 N N . HIS A 1 121 ? -0.417 4.777 11.344 1 87.88 121 HIS A N 1
ATOM 892 C CA . HIS A 1 121 ? -0.166 3.646 10.453 1 87.88 121 HIS A CA 1
ATOM 893 C C . HIS A 1 121 ? 1.329 3.391 10.297 1 87.88 121 HIS A C 1
ATOM 895 O O . HIS A 1 121 ? 1.779 2.246 10.391 1 87.88 121 HIS A O 1
ATOM 901 N N . LEU A 1 122 ? 2.131 4.391 10.086 1 90.88 122 LEU A N 1
ATOM 902 C CA . LEU A 1 122 ? 3.561 4.246 9.844 1 90.88 122 LEU A CA 1
ATOM 903 C C . LEU A 1 122 ? 4.289 3.82 11.109 1 90.88 122 LEU A C 1
ATOM 905 O O . LEU A 1 122 ? 5.27 3.07 11.047 1 90.88 122 LEU A O 1
ATOM 909 N N . LYS A 1 123 ? 3.867 4.344 12.219 1 87.5 123 LYS A N 1
ATOM 910 C CA . LYS A 1 123 ? 4.445 3.885 13.477 1 87.5 123 LYS A CA 1
ATOM 911 C C . LYS A 1 123 ? 4.258 2.381 13.656 1 87.5 123 LYS A C 1
ATOM 913 O O . LYS A 1 123 ? 5.172 1.687 14.109 1 87.5 123 LYS A O 1
ATOM 918 N N . LYS A 1 124 ? 3.104 1.958 13.281 1 81.75 124 LYS A N 1
ATOM 919 C CA . LYS A 1 124 ? 2.842 0.523 13.352 1 81.75 124 LYS A CA 1
ATOM 920 C C . LYS A 1 124 ? 3.77 -0.252 12.422 1 81.75 124 LYS A C 1
ATOM 922 O O . LYS A 1 124 ? 4.328 -1.28 12.812 1 81.75 124 LYS A O 1
ATOM 927 N N . LEU A 1 125 ? 3.904 0.257 11.281 1 79 125 LEU A N 1
ATOM 928 C CA . LEU A 1 125 ? 4.789 -0.376 10.305 1 79 125 LEU A CA 1
ATOM 929 C C . LEU A 1 125 ? 6.227 -0.39 10.805 1 79 125 LEU A C 1
ATOM 931 O O . LEU A 1 125 ? 6.934 -1.391 10.656 1 79 125 LEU A O 1
ATOM 935 N N . PHE A 1 126 ? 6.691 0.686 11.312 1 78.31 126 PHE A N 1
ATOM 936 C CA . PHE A 1 126 ? 8.062 0.833 11.789 1 78.31 126 PHE A CA 1
ATOM 937 C C . PHE A 1 126 ? 8.344 -0.131 12.938 1 78.31 126 PHE A C 1
ATOM 939 O O . PHE A 1 126 ? 9.406 -0.753 12.984 1 78.31 126 PHE A O 1
ATOM 946 N N . ARG A 1 127 ? 7.496 -0.137 13.836 1 72.56 127 ARG A N 1
ATOM 947 C CA . ARG A 1 127 ? 7.645 -1.033 14.977 1 72.56 127 ARG A CA 1
ATOM 948 C C . ARG A 1 127 ? 7.711 -2.488 14.523 1 72.56 127 ARG A C 1
ATOM 950 O O . ARG A 1 127 ? 8.508 -3.27 15.047 1 72.56 127 ARG A O 1
ATOM 957 N N . GLU A 1 128 ? 6.953 -2.693 13.578 1 64.38 128 GLU A N 1
ATOM 958 C CA . GLU A 1 128 ? 6.883 -4.059 13.062 1 64.38 128 GLU A CA 1
ATOM 959 C C . GLU A 1 128 ? 8.164 -4.441 12.328 1 64.38 128 GLU A C 1
ATOM 961 O O . GLU A 1 128 ? 8.602 -5.59 12.391 1 64.38 128 GLU A O 1
ATOM 966 N N . GLY A 1 129 ? 8.625 -3.523 11.602 1 59.88 129 GLY A N 1
ATOM 967 C CA . GLY A 1 129 ? 9.891 -3.77 10.914 1 59.88 129 GLY A CA 1
ATOM 968 C C . GLY A 1 129 ? 11.055 -3.969 11.867 1 59.88 129 GLY A C 1
ATOM 969 O O . GLY A 1 129 ? 11.93 -4.793 11.617 1 59.88 129 GLY A O 1
ATOM 970 N N . ARG A 1 130 ? 11.055 -3.252 12.875 1 58.38 130 ARG A N 1
ATOM 971 C CA . ARG A 1 130 ? 12.109 -3.379 13.875 1 58.38 130 ARG A CA 1
ATOM 972 C C . ARG A 1 130 ? 12.031 -4.727 14.594 1 58.38 130 ARG A C 1
ATOM 974 O O . ARG A 1 130 ? 13.055 -5.355 14.859 1 58.38 130 ARG A O 1
ATOM 981 N N . ILE A 1 131 ? 10.891 -5.059 14.922 1 48.31 131 ILE A N 1
ATOM 982 C CA . ILE A 1 131 ? 10.703 -6.336 15.602 1 48.31 131 ILE A CA 1
ATOM 983 C C . ILE A 1 131 ? 11.203 -7.473 14.711 1 48.31 131 ILE A C 1
ATOM 985 O O . ILE A 1 131 ? 11.867 -8.391 15.188 1 48.31 131 ILE A O 1
ATOM 989 N N . ILE A 1 132 ? 10.977 -7.348 13.547 1 48.44 132 ILE A N 1
ATOM 990 C CA . ILE A 1 132 ? 11.344 -8.422 12.633 1 48.44 132 ILE A CA 1
ATOM 991 C C . ILE A 1 132 ? 12.859 -8.445 12.445 1 48.44 132 ILE A C 1
ATOM 993 O O . ILE A 1 132 ? 13.469 -9.516 12.422 1 48.44 132 ILE A O 1
ATOM 997 N N . ILE A 1 133 ? 13.484 -7.301 12.258 1 47.56 133 ILE A N 1
ATOM 998 C CA . ILE A 1 133 ? 14.938 -7.27 12.133 1 47.56 133 ILE A CA 1
ATOM 999 C C . ILE A 1 133 ? 15.578 -7.922 13.352 1 47.56 133 ILE A C 1
ATOM 1001 O O . ILE A 1 133 ? 16.547 -8.68 13.227 1 47.56 133 ILE A O 1
ATOM 1005 N N . CYS A 1 134 ? 14.953 -7.66 14.453 1 46.56 134 CYS A N 1
ATOM 1006 C CA . CYS A 1 134 ? 15.516 -8.266 15.648 1 46.56 134 CYS A CA 1
ATOM 1007 C C . CYS A 1 134 ? 15.305 -9.781 15.641 1 46.56 134 CYS A C 1
ATOM 1009 O O . CYS A 1 134 ? 16.203 -10.539 16.031 1 46.56 134 CYS A O 1
ATOM 1011 N N . ARG A 1 135 ? 14.227 -10.242 15.297 1 44.06 135 ARG A N 1
ATOM 1012 C CA . ARG A 1 135 ? 13.953 -11.68 15.32 1 44.06 135 ARG A CA 1
ATOM 1013 C C . ARG A 1 135 ? 14.758 -12.414 14.258 1 44.06 135 ARG A C 1
ATOM 1015 O O . ARG A 1 135 ? 15.211 -13.539 14.484 1 44.06 135 ARG A O 1
ATOM 1022 N N . ASP A 1 136 ? 14.914 -11.906 13.172 1 38.44 136 ASP A N 1
ATOM 1023 C CA . ASP A 1 136 ? 15.695 -12.594 12.148 1 38.44 136 ASP A CA 1
ATOM 1024 C C . ASP A 1 136 ? 17.188 -12.617 12.516 1 38.44 136 ASP A C 1
ATOM 1026 O O . ASP A 1 136 ? 17.953 -13.391 11.953 1 38.44 136 ASP A O 1
ATOM 1030 N N . ARG A 1 137 ? 17.547 -11.805 13.398 1 36.59 137 ARG A N 1
ATOM 1031 C CA . ARG A 1 137 ? 18.922 -11.758 13.844 1 36.59 137 ARG A CA 1
ATOM 1032 C C . ARG A 1 137 ? 19.156 -12.68 15.047 1 36.59 137 ARG A C 1
ATOM 1034 O O . ARG A 1 137 ? 20.281 -12.836 15.516 1 36.59 137 ARG A O 1
ATOM 1041 N N . THR A 1 138 ? 18.203 -13.203 15.594 1 29.16 138 THR A N 1
ATOM 1042 C CA . THR A 1 138 ? 18.453 -14.211 16.625 1 29.16 138 THR A CA 1
ATOM 1043 C C . THR A 1 138 ? 18.328 -15.617 16.047 1 29.16 138 THR A C 1
ATOM 1045 O O . THR A 1 138 ? 17.484 -15.875 15.188 1 29.16 138 THR A O 1
ATOM 1048 N N . MET B 1 1 ? 45.281 -26.531 32.156 1 28.53 1 MET B N 1
ATOM 1049 C CA . MET B 1 1 ? 44.5 -25.312 32.094 1 28.53 1 MET B CA 1
ATOM 1050 C C . MET B 1 1 ? 44.031 -25.047 30.656 1 28.53 1 MET B C 1
ATOM 1052 O O . MET B 1 1 ? 44.844 -24.594 29.828 1 28.53 1 MET B O 1
ATOM 1056 N N . ALA B 1 2 ? 43.312 -25.984 30.016 1 33.75 2 ALA B N 1
ATOM 1057 C CA . ALA B 1 2 ? 42.812 -26.062 28.641 1 33.75 2 ALA B CA 1
ATOM 1058 C C . ALA B 1 2 ? 41.906 -24.859 28.328 1 33.75 2 ALA B C 1
ATOM 1060 O O . ALA B 1 2 ? 41 -24.531 29.078 1 33.75 2 ALA B O 1
ATOM 1061 N N . LEU B 1 3 ? 42.531 -23.75 27.812 1 33.62 3 LEU B N 1
ATOM 1062 C CA . LEU B 1 3 ? 41.875 -22.562 27.281 1 33.62 3 LEU B CA 1
ATOM 1063 C C . LEU B 1 3 ? 40.75 -22.953 26.297 1 33.62 3 LEU B C 1
ATOM 1065 O O . LEU B 1 3 ? 41 -23.609 25.297 1 33.62 3 LEU B O 1
ATOM 1069 N N . LEU B 1 4 ? 39.562 -23.406 26.812 1 34.19 4 LEU B N 1
ATOM 1070 C CA . LEU B 1 4 ? 38.312 -23.531 26.047 1 34.19 4 LEU B CA 1
ATOM 1071 C C . LEU B 1 4 ? 38.094 -22.297 25.172 1 34.19 4 LEU B C 1
ATOM 1073 O O . LEU B 1 4 ? 37.969 -21.188 25.688 1 34.19 4 LEU B O 1
ATOM 1077 N N . LEU B 1 5 ? 38.969 -22.125 24.125 1 31.19 5 LEU B N 1
ATOM 1078 C CA . LEU B 1 5 ? 38.688 -21.156 23.078 1 31.19 5 LEU B CA 1
ATOM 1079 C C . LEU B 1 5 ? 37.25 -21.219 22.641 1 31.19 5 LEU B C 1
ATOM 1081 O O . LEU B 1 5 ? 36.781 -22.234 22.125 1 31.19 5 LEU B O 1
ATOM 1085 N N . THR B 1 6 ? 36.312 -20.688 23.469 1 33.19 6 THR B N 1
ATOM 1086 C CA . THR B 1 6 ? 34.938 -20.422 23.047 1 33.19 6 THR B CA 1
ATOM 1087 C C . THR B 1 6 ? 34.938 -19.672 21.719 1 33.19 6 THR B C 1
ATOM 1089 O O . THR B 1 6 ? 35.406 -18.531 21.641 1 33.19 6 THR B O 1
ATOM 1092 N N . THR B 1 7 ? 35.281 -20.344 20.641 1 29.75 7 THR B N 1
ATOM 1093 C CA . THR B 1 7 ? 35.062 -19.703 19.344 1 29.75 7 THR B CA 1
ATOM 1094 C C . THR B 1 7 ? 33.656 -19.109 19.266 1 29.75 7 THR B C 1
ATOM 1096 O O . THR B 1 7 ? 32.656 -19.797 19.516 1 29.75 7 THR B O 1
ATOM 1099 N N . VAL B 1 8 ? 33.531 -17.922 19.781 1 33.56 8 VAL B N 1
ATOM 1100 C CA . VAL B 1 8 ? 32.344 -17.094 19.547 1 33.56 8 VAL B CA 1
ATOM 1101 C C . VAL B 1 8 ? 32 -17.109 18.062 1 33.56 8 VAL B C 1
ATOM 1103 O O . VAL B 1 8 ? 32.781 -16.625 17.234 1 33.56 8 VAL B O 1
ATOM 1106 N N . ILE B 1 9 ? 31.5 -18.234 17.547 1 28.06 9 ILE B N 1
ATOM 1107 C CA . ILE B 1 9 ? 30.922 -18.219 16.203 1 28.06 9 ILE B CA 1
ATOM 1108 C C . ILE B 1 9 ? 29.938 -17.062 16.078 1 28.06 9 ILE B C 1
ATOM 1110 O O . ILE B 1 9 ? 28.906 -17.047 16.75 1 28.06 9 ILE B O 1
ATOM 1114 N N . ALA B 1 10 ? 30.5 -15.859 16.016 1 29.09 10 ALA B N 1
ATOM 1115 C CA . ALA B 1 10 ? 29.656 -14.766 15.523 1 29.09 10 ALA B CA 1
ATOM 1116 C C . ALA B 1 10 ? 28.844 -15.195 14.312 1 29.09 10 ALA B C 1
ATOM 1118 O O . ALA B 1 10 ? 29.391 -15.445 13.242 1 29.09 10 ALA B O 1
ATOM 1119 N N . LEU B 1 11 ? 27.969 -16.219 14.555 1 29.27 11 LEU B N 1
ATOM 1120 C CA . LEU B 1 11 ? 27.016 -16.422 13.477 1 29.27 11 LEU B CA 1
ATOM 1121 C C . LEU B 1 11 ? 26.516 -15.094 12.93 1 29.27 11 LEU B C 1
ATOM 1123 O O . LEU B 1 11 ? 25.828 -14.352 13.633 1 29.27 11 LEU B O 1
ATOM 1127 N N . THR B 1 12 ? 27.438 -14.367 12.297 1 29.58 12 THR B N 1
ATOM 1128 C CA . THR B 1 12 ? 26.922 -13.336 11.398 1 29.58 12 THR B CA 1
ATOM 1129 C C . THR B 1 12 ? 25.656 -13.812 10.688 1 29.58 12 THR B C 1
ATOM 1131 O O . THR B 1 12 ? 25.656 -14.852 10.023 1 29.58 12 THR B O 1
ATOM 1134 N N . CYS B 1 13 ? 24.578 -13.922 11.516 1 28.7 13 CYS B N 1
ATOM 1135 C CA . CYS B 1 13 ? 23.281 -14.031 10.859 1 28.7 13 CYS B CA 1
ATOM 1136 C C . CYS B 1 13 ? 23.266 -13.25 9.555 1 28.7 13 CYS B C 1
ATOM 1138 O O . CYS B 1 13 ? 23.391 -12.031 9.555 1 28.7 13 CYS B O 1
ATOM 1140 N N . LEU B 1 14 ? 24.031 -13.625 8.508 1 29.08 14 LEU B N 1
ATOM 1141 C CA . LEU B 1 14 ? 23.797 -13.219 7.125 1 29.08 14 LEU B CA 1
ATOM 1142 C C . LEU B 1 14 ? 22.312 -13.117 6.832 1 29.08 14 LEU B C 1
ATOM 1144 O O . LEU B 1 14 ? 21.641 -14.133 6.668 1 29.08 14 LEU B O 1
ATOM 1148 N N . GLY B 1 15 ? 21.562 -12.555 7.789 1 32.19 15 GLY B N 1
ATOM 1149 C CA . GLY B 1 15 ? 20.203 -12.242 7.414 1 32.19 15 GLY B CA 1
ATOM 1150 C C . GLY B 1 15 ? 20.062 -11.805 5.973 1 32.19 15 GLY B C 1
ATOM 1151 O O . GLY B 1 15 ? 20.328 -10.641 5.645 1 32.19 15 GLY B O 1
ATOM 1152 N N . GLY B 1 16 ? 20.719 -12.445 5.082 1 29.95 16 GLY B N 1
ATOM 1153 C CA . GLY B 1 16 ? 20.484 -12.289 3.656 1 29.95 16 GLY B CA 1
ATOM 1154 C C . GLY B 1 16 ? 19.016 -12.227 3.299 1 29.95 16 GLY B C 1
ATOM 1155 O O . GLY B 1 16 ? 18.625 -12.516 2.162 1 29.95 16 GLY B O 1
ATOM 1156 N N . PHE B 1 17 ? 18.125 -12.5 4.293 1 33.91 17 PHE B N 1
ATOM 1157 C CA . PHE B 1 17 ? 16.828 -12.383 3.635 1 33.91 17 PHE B CA 1
ATOM 1158 C C . PHE B 1 17 ? 16.781 -11.141 2.748 1 33.91 17 PHE B C 1
ATOM 1160 O O . PHE B 1 17 ? 17.141 -10.039 3.188 1 33.91 17 PHE B O 1
ATOM 1167 N N . ALA B 1 18 ? 17.188 -11.227 1.505 1 34.34 18 ALA B N 1
ATOM 1168 C CA . ALA B 1 18 ? 17.016 -10.359 0.342 1 34.34 18 ALA B CA 1
ATOM 1169 C C . ALA B 1 18 ? 15.844 -9.398 0.535 1 34.34 18 ALA B C 1
ATOM 1171 O O . ALA B 1 18 ? 14.773 -9.805 0.993 1 34.34 18 ALA B O 1
ATOM 1172 N N . SER B 1 19 ? 16.125 -8.219 0.829 1 34.88 19 SER B N 1
ATOM 1173 C CA . SER B 1 19 ? 15.383 -6.988 1.116 1 34.88 19 SER B CA 1
ATOM 1174 C C . SER B 1 19 ? 14.242 -6.781 0.12 1 34.88 19 SER B C 1
ATOM 1176 O O . SER B 1 19 ? 14.477 -6.727 -1.09 1 34.88 19 SER B O 1
ATOM 1178 N N . PRO B 1 20 ? 13.086 -7.379 0.431 1 37.25 20 PRO B N 1
ATOM 1179 C CA . PRO B 1 20 ? 11.984 -7.023 -0.46 1 37.25 20 PRO B CA 1
ATOM 1180 C C . PRO B 1 20 ? 12.125 -5.617 -1.038 1 37.25 20 PRO B C 1
ATOM 1182 O O . PRO B 1 20 ? 12.945 -4.828 -0.561 1 37.25 20 PRO B O 1
ATOM 1185 N N . GLY B 1 21 ? 11.227 -5.301 -2 1 37.12 21 GLY B N 1
ATOM 1186 C CA . GLY B 1 21 ? 11.203 -4.039 -2.723 1 37.12 21 GLY B CA 1
ATOM 1187 C C . GLY B 1 21 ? 11.531 -2.844 -1.848 1 37.12 21 GLY B C 1
ATOM 1188 O O . GLY B 1 21 ? 11.656 -2.977 -0.628 1 37.12 21 GLY B O 1
ATOM 1189 N N . PRO B 1 22 ? 12.109 -1.731 -2.416 1 43.88 22 PRO B N 1
ATOM 1190 C CA . PRO B 1 22 ? 12.688 -0.565 -1.748 1 43.88 22 PRO B CA 1
ATOM 1191 C C . PRO B 1 22 ? 11.844 -0.081 -0.569 1 43.88 22 PRO B C 1
ATOM 1193 O O . PRO B 1 22 ? 10.812 0.554 -0.767 1 43.88 22 PRO B O 1
ATOM 1196 N N . VAL B 1 23 ? 11.586 -0.971 0.404 1 52.47 23 VAL B N 1
ATOM 1197 C CA . VAL B 1 23 ? 11.156 -0.338 1.646 1 52.47 23 VAL B CA 1
ATOM 1198 C C . VAL B 1 23 ? 12.141 0.76 2.035 1 52.47 23 VAL B C 1
ATOM 1200 O O . VAL B 1 23 ? 13.352 0.581 1.92 1 52.47 23 VAL B O 1
ATOM 1203 N N . PRO B 1 24 ? 11.703 1.973 2.139 1 58.06 24 PRO B N 1
ATOM 1204 C CA . PRO B 1 24 ? 12.656 2.998 2.578 1 58.06 24 PRO B CA 1
ATOM 1205 C C . PRO B 1 24 ? 13.547 2.521 3.719 1 58.06 24 PRO B C 1
ATOM 1207 O O . PRO B 1 24 ? 13.109 1.737 4.566 1 58.06 24 PRO B O 1
ATOM 1210 N N . PRO B 1 25 ? 14.867 2.723 3.477 1 63.31 25 PRO B N 1
ATOM 1211 C CA . PRO B 1 25 ? 15.727 2.412 4.621 1 63.31 25 PRO B CA 1
ATOM 1212 C C . PRO B 1 25 ? 15.102 2.809 5.953 1 63.31 25 PRO B C 1
ATOM 1214 O O . PRO B 1 25 ? 14.344 3.779 6.02 1 63.31 25 PRO B O 1
ATOM 1217 N N . SER B 1 26 ? 15.203 1.967 6.93 1 73.31 26 SER B N 1
ATOM 1218 C CA . SER B 1 26 ? 14.695 2.174 8.281 1 73.31 26 SER B CA 1
ATOM 1219 C C . SER B 1 26 ? 14.891 3.617 8.734 1 73.31 26 SER B C 1
ATOM 1221 O O . SER B 1 26 ? 13.992 4.211 9.328 1 73.31 26 SER B O 1
ATOM 1223 N N . THR B 1 27 ? 15.938 4.211 8.172 1 81.06 27 THR B N 1
ATOM 1224 C CA . THR B 1 27 ? 16.219 5.578 8.594 1 81.06 27 THR B CA 1
ATOM 1225 C C . THR B 1 27 ? 15.242 6.555 7.941 1 81.06 27 THR B C 1
ATOM 1227 O O . THR B 1 27 ? 14.758 7.484 8.594 1 81.06 27 THR B O 1
ATOM 1230 N N . ALA B 1 28 ? 15.016 6.324 6.641 1 88.31 28 ALA B N 1
ATOM 1231 C CA . ALA B 1 28 ? 14.117 7.23 5.93 1 88.31 28 ALA B CA 1
ATOM 1232 C C . ALA B 1 28 ? 12.711 7.18 6.508 1 88.31 28 ALA B C 1
ATOM 1234 O O . ALA B 1 28 ? 12.05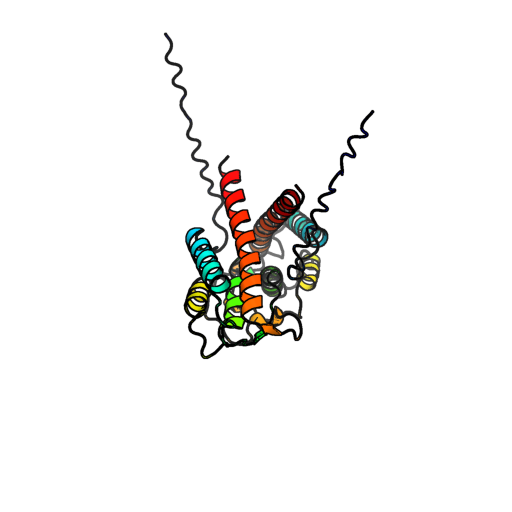5 8.211 6.668 1 88.31 28 ALA B O 1
ATOM 1235 N N . LEU B 1 29 ? 12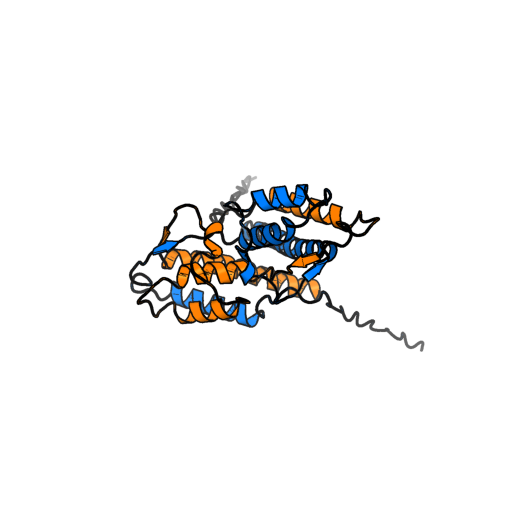.242 6.047 6.859 1 89.62 29 LEU B N 1
ATOM 1236 C CA . LEU B 1 29 ? 10.93 5.895 7.477 1 89.62 29 LEU B CA 1
ATOM 1237 C C . LEU B 1 29 ? 10.891 6.555 8.852 1 89.62 29 LEU B C 1
ATOM 1239 O O . LEU B 1 29 ? 9.914 7.219 9.203 1 89.62 29 LEU B O 1
ATOM 1243 N N . ARG B 1 30 ? 11.984 6.398 9.57 1 90.5 30 ARG B N 1
ATOM 1244 C CA . ARG B 1 30 ? 12.094 7.039 10.883 1 90.5 30 ARG B CA 1
ATOM 1245 C C . ARG B 1 30 ? 11.992 8.555 10.758 1 90.5 30 ARG B C 1
ATOM 1247 O O . ARG B 1 30 ? 11.297 9.203 11.547 1 90.5 30 ARG B O 1
ATOM 1254 N N . GLU B 1 31 ? 12.695 9.094 9.82 1 94.38 31 GLU B N 1
ATOM 1255 C CA . GLU B 1 31 ? 12.68 10.539 9.602 1 94.38 31 GLU B CA 1
ATOM 1256 C C . GLU B 1 31 ? 11.281 11.023 9.234 1 94.38 31 GLU B C 1
ATOM 1258 O O . GLU B 1 31 ? 10.844 12.086 9.688 1 94.38 31 GLU B O 1
ATOM 1263 N N . LEU B 1 32 ? 10.594 10.289 8.422 1 95.88 32 LEU B N 1
ATOM 1264 C CA . LEU B 1 32 ? 9.234 10.656 8.055 1 95.88 32 LEU B CA 1
ATOM 1265 C C . LEU B 1 32 ? 8.312 10.633 9.273 1 95.88 32 LEU B C 1
ATOM 1267 O O . LEU B 1 32 ? 7.52 11.555 9.469 1 95.88 32 LEU B O 1
ATOM 1271 N N . ILE B 1 33 ? 8.43 9.633 10.078 1 95 33 ILE B N 1
ATOM 1272 C CA . ILE B 1 33 ? 7.629 9.516 11.289 1 95 33 ILE B CA 1
ATOM 1273 C C . ILE B 1 33 ? 7.895 10.711 12.211 1 95 33 ILE B C 1
ATOM 1275 O O . ILE B 1 33 ? 6.961 11.32 12.734 1 95 33 ILE B O 1
ATOM 1279 N N . GLU B 1 34 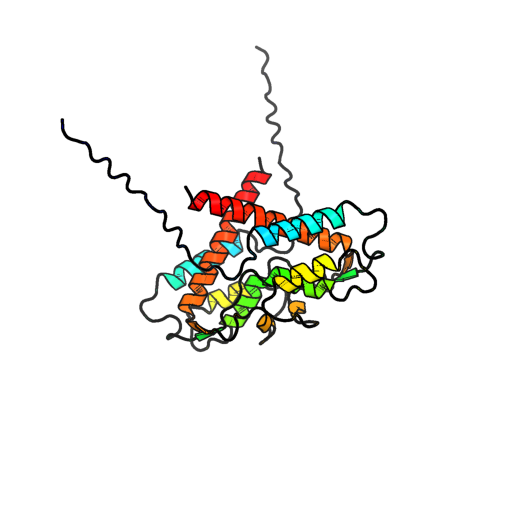? 9.148 11.047 12.344 1 95.38 34 GLU B N 1
ATOM 1280 C CA . GLU B 1 34 ? 9.516 12.195 13.164 1 95.38 34 GLU B CA 1
ATOM 1281 C C . GLU B 1 34 ? 8.914 13.484 12.609 1 95.38 34 GLU B C 1
ATOM 1283 O O . GLU B 1 34 ? 8.422 14.32 13.367 1 95.38 34 GLU B O 1
ATOM 1288 N N . GLU B 1 35 ? 9.008 13.648 11.289 1 96.38 35 GLU B N 1
ATOM 1289 C CA . GLU B 1 35 ? 8.406 14.805 10.641 1 96.38 35 GLU B CA 1
ATOM 1290 C C . GLU B 1 35 ? 6.906 14.883 10.922 1 96.38 35 GLU B C 1
ATOM 1292 O O . GLU B 1 35 ? 6.387 15.953 11.266 1 96.38 35 GLU B O 1
ATOM 1297 N N . LEU B 1 36 ? 6.203 13.797 10.891 1 96.94 36 LEU B N 1
ATOM 1298 C CA . LEU B 1 36 ? 4.762 13.75 11.125 1 96.94 36 LEU B CA 1
ATOM 1299 C C . LEU B 1 36 ? 4.445 14.039 12.594 1 96.94 36 LEU B C 1
ATOM 1301 O O . LEU B 1 36 ? 3.451 14.703 12.898 1 96.94 36 LEU B O 1
ATOM 1305 N N . VAL B 1 37 ? 5.211 13.539 13.516 1 95.56 37 VAL B N 1
ATOM 1306 C CA . VAL B 1 37 ? 5.055 13.836 14.938 1 95.56 37 VAL B CA 1
ATOM 1307 C C . VAL B 1 37 ? 5.16 15.344 15.156 1 95.56 37 VAL B C 1
ATOM 1309 O O . VAL B 1 37 ? 4.34 15.938 15.867 1 95.56 37 VAL B O 1
ATOM 1312 N N . ASN B 1 38 ? 6.16 15.938 14.5 1 93.94 38 ASN B N 1
ATOM 1313 C CA . ASN B 1 38 ? 6.383 17.375 14.641 1 93.94 38 ASN B CA 1
ATOM 1314 C C . ASN B 1 38 ? 5.18 18.188 14.156 1 93.94 38 ASN B C 1
ATOM 1316 O O . ASN B 1 38 ? 4.766 19.141 14.812 1 93.94 38 ASN B O 1
ATOM 1320 N N . ILE B 1 39 ? 4.621 17.812 13.031 1 94.38 39 ILE B N 1
ATOM 1321 C CA . ILE B 1 39 ? 3.49 18.516 12.438 1 94.38 39 ILE B CA 1
ATOM 1322 C C . ILE B 1 39 ? 2.27 18.391 13.344 1 94.38 39 ILE B C 1
ATOM 1324 O O . ILE B 1 39 ? 1.504 19.344 13.5 1 94.38 39 ILE B O 1
ATOM 1328 N N . THR B 1 40 ? 2.053 17.297 13.984 1 92.25 40 THR B N 1
ATOM 1329 C CA . THR B 1 40 ? 0.841 17 14.742 1 92.25 40 THR B CA 1
ATOM 1330 C C . THR B 1 40 ? 0.921 17.625 16.141 1 92.25 40 THR B C 1
ATOM 1332 O O . THR B 1 40 ? -0.107 17.922 16.75 1 92.25 40 THR B O 1
ATOM 1335 N N . GLN B 1 41 ? 2.025 17.828 16.688 1 88.12 41 GLN B N 1
ATOM 1336 C CA . GLN B 1 41 ? 2.172 18.344 18.047 1 88.12 41 GLN B CA 1
ATOM 1337 C C . GLN B 1 41 ? 2.262 19.875 18.047 1 88.12 41 GLN B C 1
ATOM 1339 O O . GLN B 1 41 ? 1.915 20.516 19.047 1 88.12 41 GLN B O 1
ATOM 1344 N N . ASN B 1 42 ? 2.674 20.438 17.047 1 72.31 42 ASN B N 1
ATOM 1345 C CA . ASN B 1 42 ? 2.943 21.875 17.031 1 72.31 42 ASN B CA 1
ATOM 1346 C C . ASN B 1 42 ? 1.8 22.656 16.406 1 72.31 42 ASN B C 1
ATOM 1348 O O . ASN B 1 42 ? 2.031 23.547 15.586 1 72.31 42 ASN B O 1
ATOM 1352 N N . GLN B 1 43 ? 0.592 22.281 16.844 1 74.62 43 GLN B N 1
ATOM 1353 C CA . GLN B 1 43 ? -0.462 22.953 16.094 1 74.62 43 GLN B CA 1
ATOM 1354 C C . GLN B 1 43 ? -1.101 24.062 16.938 1 74.62 43 GLN B C 1
ATOM 1356 O O . GLN B 1 43 ? -1.615 23.797 18.031 1 74.62 43 GLN B O 1
ATOM 1361 N N . LYS B 1 44 ? -0.73 25.25 16.75 1 77.5 44 LYS B N 1
ATOM 1362 C CA . LYS B 1 44 ? -1.37 26.406 17.359 1 77.5 44 LYS B CA 1
ATOM 1363 C C . LYS B 1 44 ? -2.645 26.797 16.609 1 77.5 44 LYS B C 1
ATOM 1365 O O . LYS B 1 44 ? -3.588 27.312 17.219 1 77.5 44 LYS B O 1
ATOM 1370 N N . ALA B 1 45 ? -2.674 26.609 15.422 1 84.69 45 ALA B N 1
ATOM 1371 C CA . ALA B 1 45 ? -3.789 26.844 14.508 1 84.69 45 ALA B CA 1
ATOM 1372 C C . ALA B 1 45 ? -4.133 25.578 13.719 1 84.69 45 ALA B C 1
ATOM 1374 O O . ALA B 1 45 ? -3.344 24.641 13.68 1 84.69 45 ALA B O 1
ATOM 1375 N N . PRO B 1 46 ? -5.352 25.641 13.195 1 91.06 46 PRO B N 1
ATOM 1376 C CA . PRO B 1 46 ? -5.699 24.469 12.383 1 91.06 46 PRO B CA 1
ATOM 1377 C C . PRO B 1 46 ? -4.703 24.219 11.25 1 91.06 46 PRO B C 1
ATOM 1379 O O . PRO B 1 46 ? -4.359 25.141 10.508 1 91.06 46 PRO B O 1
ATOM 1382 N N . LEU B 1 47 ? -4.227 22.984 11.203 1 94.69 47 LEU B N 1
ATOM 1383 C CA . LEU B 1 47 ? -3.248 22.594 10.195 1 94.69 47 LEU B CA 1
ATOM 1384 C C . LEU B 1 47 ? -3.781 22.875 8.789 1 94.69 47 LEU B C 1
ATOM 1386 O O . LEU B 1 47 ? -4.922 22.531 8.477 1 94.69 47 LEU B O 1
ATOM 1390 N N . CYS B 1 48 ? -3.006 23.641 8.039 1 95.88 48 CYS B N 1
ATOM 1391 C CA . CYS B 1 48 ? -3.326 23.953 6.652 1 95.88 48 CYS B CA 1
ATOM 1392 C C . CYS B 1 48 ? -4.688 24.625 6.543 1 95.88 48 CYS B C 1
ATOM 1394 O O . CYS B 1 48 ? -5.48 24.297 5.656 1 95.88 48 CYS B O 1
ATOM 1396 N N . ASN B 1 49 ? -4.965 25.469 7.555 1 93.25 49 ASN B N 1
ATOM 1397 C CA . ASN B 1 49 ? -6.18 26.281 7.598 1 93.25 49 ASN B CA 1
ATOM 1398 C C . ASN B 1 49 ? -7.434 25.406 7.508 1 93.25 49 ASN B C 1
ATOM 1400 O O . ASN B 1 49 ? -8.406 25.781 6.859 1 93.25 49 ASN B O 1
ATOM 1404 N N . GLY B 1 50 ? -7.309 24.203 8.047 1 94.19 50 GLY B N 1
ATOM 1405 C CA . GLY B 1 50 ? -8.477 23.344 8.078 1 94.19 50 GLY B CA 1
ATOM 1406 C C . GLY B 1 50 ? -8.828 22.766 6.723 1 94.19 50 GLY B C 1
ATOM 1407 O O . GLY B 1 50 ? -9.953 22.312 6.508 1 94.19 50 GLY B O 1
ATOM 1408 N N . SER B 1 51 ? -7.855 22.734 5.77 1 95.75 51 SER B N 1
ATOM 1409 C CA . SER B 1 51 ? -8.078 22.172 4.441 1 95.75 51 SER B CA 1
ATOM 1410 C C . SER B 1 51 ? -8.508 20.719 4.516 1 95.75 51 SER B C 1
ATOM 1412 O O . SER B 1 51 ? -8.195 20.016 5.484 1 95.75 51 SER B O 1
ATOM 1414 N N . MET B 1 52 ? -9.258 20.344 3.473 1 96.06 52 MET B N 1
ATOM 1415 C CA . MET B 1 52 ? -9.742 18.969 3.404 1 96.06 52 MET B CA 1
ATOM 1416 C C . MET B 1 52 ? -9.031 18.203 2.303 1 96.06 52 MET B C 1
ATOM 1418 O O . MET B 1 52 ? -8.695 18.766 1.261 1 96.06 52 MET B O 1
ATOM 1422 N N . VAL B 1 53 ? -8.781 16.906 2.619 1 96.38 53 VAL B N 1
ATOM 1423 C CA . VAL B 1 53 ? -8.211 15.992 1.634 1 96.38 53 VAL B CA 1
ATOM 1424 C C . VAL B 1 53 ? -9.023 14.703 1.586 1 96.38 53 VAL B C 1
ATOM 1426 O O . VAL B 1 53 ? -9.781 14.406 2.512 1 96.38 53 VAL B O 1
ATOM 1429 N N . TRP B 1 54 ? -8.859 13.977 0.489 1 93.69 54 TRP B N 1
ATOM 1430 C CA . TRP B 1 54 ? -9.516 12.68 0.377 1 93.69 54 TRP B CA 1
ATOM 1431 C C . TRP B 1 54 ? -8.906 11.672 1.348 1 93.69 54 TRP B C 1
ATOM 1433 O O . TRP B 1 54 ? -7.68 11.531 1.412 1 93.69 54 TRP B O 1
ATOM 1443 N N . SER B 1 55 ? -9.797 11 2.121 1 94.44 55 SER B N 1
ATOM 1444 C CA . SER B 1 55 ? -9.352 9.883 2.957 1 94.44 55 SER B CA 1
ATOM 1445 C C . SER B 1 55 ? -8.961 8.68 2.111 1 94.44 55 SER B C 1
ATOM 1447 O O . SER B 1 55 ? -9.531 8.453 1.043 1 94.44 55 SER B O 1
ATOM 1449 N N . ILE B 1 56 ? -7.922 7.938 2.637 1 93.38 56 ILE B N 1
ATOM 1450 C CA . ILE B 1 56 ? -7.488 6.773 1.873 1 93.38 56 ILE B CA 1
ATOM 1451 C C . ILE B 1 56 ? -7.477 5.539 2.773 1 93.38 56 ILE B C 1
ATOM 1453 O O . ILE B 1 56 ? -7.332 5.656 3.994 1 93.38 56 ILE B O 1
ATOM 1457 N N . ASN B 1 57 ? -7.801 4.418 2.156 1 90.75 57 ASN B N 1
ATOM 1458 C CA . ASN B 1 57 ? -7.547 3.139 2.814 1 90.75 57 ASN B CA 1
ATOM 1459 C C . ASN B 1 57 ? -6.062 2.801 2.83 1 90.75 57 ASN B C 1
ATOM 1461 O O . ASN B 1 57 ? -5.496 2.424 1.802 1 90.75 57 ASN B O 1
ATOM 1465 N N . LEU B 1 58 ? -5.375 2.898 3.973 1 89.88 58 LEU B N 1
ATOM 1466 C CA . LEU B 1 58 ? -3.924 2.83 4.105 1 89.88 58 LEU B CA 1
ATOM 1467 C C . LEU B 1 58 ? -3.436 1.389 4.008 1 89.88 58 LEU B C 1
ATOM 1469 O O . LEU B 1 58 ? -2.232 1.142 3.908 1 89.88 58 LEU B O 1
ATOM 1473 N N . THR B 1 59 ? -4.383 0.44 3.854 1 83.62 59 THR B N 1
ATOM 1474 C CA . THR B 1 59 ? -3.973 -0.959 3.828 1 83.62 59 THR B CA 1
ATOM 1475 C C . THR B 1 59 ? -4.227 -1.573 2.455 1 83.62 59 THR B C 1
ATOM 1477 O O . THR B 1 59 ? -3.643 -2.604 2.111 1 83.62 59 THR B O 1
ATOM 1480 N N . ALA B 1 60 ? -5.035 -0.95 1.714 1 89.31 60 ALA B N 1
ATOM 1481 C CA . ALA B 1 60 ? -5.566 -1.583 0.508 1 89.31 60 ALA B CA 1
ATOM 1482 C C . ALA B 1 60 ? -4.57 -1.485 -0.645 1 89.31 60 ALA B C 1
ATOM 1484 O O . ALA B 1 60 ? -4.684 -2.213 -1.634 1 89.31 60 ALA B O 1
ATOM 1485 N N . GLY B 1 61 ? -3.555 -0.664 -0.598 1 90.62 61 GLY B N 1
ATOM 1486 C CA . GLY B 1 61 ? -2.658 -0.387 -1.709 1 90.62 61 GLY B CA 1
ATOM 1487 C C . GLY B 1 61 ? -1.974 -1.63 -2.246 1 90.62 61 GLY B C 1
ATOM 1488 O O . GLY B 1 61 ? -1.961 -1.864 -3.457 1 90.62 61 GLY B O 1
ATOM 1489 N N . VAL B 1 62 ? -1.503 -2.414 -1.309 1 91.62 62 VAL B N 1
ATOM 1490 C CA . VAL B 1 62 ? -0.751 -3.594 -1.725 1 91.62 62 VAL B CA 1
ATOM 1491 C C . VAL B 1 62 ? -1.682 -4.578 -2.428 1 91.62 62 VAL B C 1
ATOM 1493 O O . VAL B 1 62 ? -1.315 -5.168 -3.447 1 91.62 62 VAL B O 1
ATOM 1496 N N . TYR B 1 63 ? -2.879 -4.762 -1.948 1 93.81 63 TYR B N 1
ATOM 1497 C CA . TYR B 1 63 ? -3.826 -5.719 -2.51 1 93.81 63 TYR B CA 1
ATOM 1498 C C . TYR B 1 63 ? -4.266 -5.301 -3.906 1 93.81 63 TYR B C 1
ATOM 1500 O O . TYR B 1 63 ? -4.277 -6.113 -4.832 1 93.81 63 TYR B O 1
ATOM 1508 N N . CYS B 1 64 ? -4.516 -4.07 -4.016 1 94.94 64 CYS B N 1
ATOM 1509 C CA . CYS B 1 64 ? -5.039 -3.568 -5.281 1 94.94 64 CYS B CA 1
ATOM 1510 C C . CYS B 1 64 ? -3.955 -3.555 -6.352 1 94.94 64 CYS B C 1
ATOM 1512 O O . CYS B 1 64 ? -4.215 -3.891 -7.508 1 94.94 64 CYS B O 1
ATOM 1514 N N . ALA B 1 65 ? -2.744 -3.199 -5.977 1 94.56 65 ALA B N 1
ATOM 1515 C CA . ALA B 1 65 ? -1.628 -3.246 -6.918 1 94.56 65 ALA B CA 1
ATOM 1516 C C . ALA B 1 65 ? -1.333 -4.68 -7.348 1 94.56 65 ALA B C 1
ATOM 1518 O O . ALA B 1 65 ? -1.077 -4.941 -8.523 1 94.56 65 ALA B O 1
ATOM 1519 N N . ALA B 1 66 ? -1.366 -5.578 -6.371 1 96.44 66 ALA B N 1
ATOM 1520 C CA . ALA B 1 66 ? -1.152 -6.988 -6.688 1 96.44 66 ALA B CA 1
ATOM 1521 C C . ALA B 1 66 ? -2.236 -7.508 -7.625 1 96.44 66 ALA B C 1
ATOM 1523 O O . ALA B 1 66 ? -1.942 -8.211 -8.594 1 96.44 66 ALA B O 1
ATOM 1524 N N . LEU B 1 67 ? -3.473 -7.121 -7.352 1 96.44 67 LEU B N 1
ATOM 1525 C CA . LEU B 1 67 ? -4.578 -7.52 -8.211 1 96.44 67 LEU B CA 1
ATOM 1526 C C . LEU B 1 67 ? -4.363 -7.02 -9.641 1 96.44 67 LEU B C 1
ATOM 1528 O O . LEU B 1 67 ? -4.527 -7.777 -10.602 1 96.44 67 LEU B O 1
ATOM 1532 N N . GLU B 1 68 ? -3.961 -5.82 -9.773 1 95 68 GLU B N 1
ATOM 1533 C CA . GLU B 1 68 ? -3.752 -5.25 -11.102 1 95 68 GLU B CA 1
ATOM 1534 C C . GLU B 1 68 ? -2.717 -6.051 -11.891 1 95 68 GLU B C 1
ATOM 1536 O O . GLU B 1 68 ? -2.871 -6.258 -13.094 1 95 68 GLU B O 1
ATOM 1541 N N . SER B 1 69 ? -1.664 -6.484 -11.227 1 95.44 69 SER B N 1
ATOM 1542 C CA . SER B 1 69 ? -0.614 -7.25 -11.891 1 95.44 69 SER B CA 1
ATOM 1543 C C . SER B 1 69 ? -1.114 -8.625 -12.312 1 95.44 69 SER B C 1
ATOM 1545 O O . SER B 1 69 ? -0.747 -9.125 -13.383 1 95.44 69 SER B O 1
ATOM 1547 N N . LEU B 1 70 ? -2.035 -9.141 -11.516 1 96.62 70 LEU B N 1
ATOM 1548 C CA . LEU B 1 70 ? -2.42 -10.531 -11.703 1 96.62 70 LEU B CA 1
ATOM 1549 C C . LEU B 1 70 ? -3.637 -10.641 -12.617 1 96.62 70 LEU B C 1
ATOM 1551 O O . LEU B 1 70 ? -3.891 -11.703 -13.195 1 96.62 70 LEU B O 1
ATOM 1555 N N . ILE B 1 71 ? -4.367 -9.617 -12.75 1 93.69 71 ILE B N 1
ATOM 1556 C CA . ILE B 1 71 ? -5.656 -9.711 -13.43 1 93.69 71 ILE B CA 1
ATOM 1557 C C . ILE B 1 71 ? -5.445 -9.914 -14.922 1 93.69 71 ILE B C 1
ATOM 1559 O O . ILE B 1 71 ? -6.32 -10.445 -15.617 1 93.69 71 ILE B O 1
ATOM 1563 N N . ASN B 1 72 ? -4.289 -9.562 -15.469 1 86.62 72 ASN B N 1
ATOM 1564 C CA . ASN B 1 72 ? -4.055 -9.656 -16.906 1 86.62 72 ASN B CA 1
ATOM 1565 C C . ASN B 1 72 ? -3.477 -11.016 -17.297 1 86.62 72 ASN B C 1
ATOM 1567 O O . ASN B 1 72 ? -3.17 -11.25 -18.453 1 86.62 72 ASN B O 1
ATOM 1571 N N . VAL B 1 73 ? -3.264 -11.898 -16.312 1 94.44 73 VAL B N 1
ATOM 1572 C CA . VAL B 1 73 ? -2.801 -13.25 -16.609 1 94.44 73 VAL B CA 1
ATOM 1573 C C . VAL B 1 73 ? -3.973 -14.102 -17.094 1 94.44 73 VAL B C 1
ATOM 1575 O O . VAL B 1 73 ? -4.926 -14.336 -16.344 1 94.44 73 VAL B O 1
ATOM 1578 N N . SER B 1 74 ? -3.863 -14.477 -18.328 1 90.5 74 SER B N 1
ATOM 1579 C CA . SER B 1 74 ? -4.957 -15.242 -18.906 1 90.5 74 SER B CA 1
ATOM 1580 C C . SER B 1 74 ? -4.672 -16.75 -18.859 1 90.5 74 SER B C 1
ATOM 1582 O O . SER B 1 74 ? -3.514 -17.156 -18.781 1 90.5 74 SER B O 1
ATOM 1584 N N . GLY B 1 75 ? -5.773 -17.562 -18.859 1 91.5 75 GLY B N 1
ATOM 1585 C CA . GLY B 1 75 ? -5.672 -19 -19.016 1 91.5 75 GLY B CA 1
ATOM 1586 C C . GLY B 1 75 ? -5.074 -19.672 -17.797 1 91.5 75 GLY B C 1
ATOM 1587 O O . GLY B 1 75 ? -4.473 -20.75 -17.906 1 91.5 75 GLY B O 1
ATOM 1588 N N . CYS B 1 76 ? -5.102 -19.031 -16.594 1 95.25 76 CYS B N 1
ATOM 1589 C CA . CYS B 1 76 ? -4.5 -19.609 -15.406 1 95.25 76 CYS B CA 1
ATOM 1590 C C . CYS B 1 76 ? -5.52 -19.734 -14.281 1 95.25 76 CYS B C 1
ATOM 1592 O O . CYS B 1 76 ? -5.688 -18.797 -13.484 1 95.25 76 CYS B O 1
ATOM 1594 N N . SER B 1 77 ? -6.113 -20.891 -14.109 1 94 77 SER B N 1
ATOM 1595 C CA . SER B 1 77 ? -7.156 -21.125 -13.117 1 94 77 SER B CA 1
ATOM 1596 C C . SER B 1 77 ? -6.582 -21.141 -11.703 1 94 77 SER B C 1
ATOM 1598 O O . SER B 1 77 ? -7.293 -20.875 -10.734 1 94 77 SER B O 1
ATOM 1600 N N . ALA B 1 78 ? -5.258 -21.422 -11.562 1 93.62 78 ALA B N 1
ATOM 1601 C CA . ALA B 1 78 ? -4.625 -21.594 -10.258 1 93.62 78 ALA B CA 1
ATOM 1602 C C . ALA B 1 78 ? -4.652 -20.281 -9.469 1 93.62 78 ALA B C 1
ATOM 1604 O O . ALA B 1 78 ? -4.59 -20.297 -8.234 1 93.62 78 ALA B O 1
ATOM 1605 N N . ILE B 1 79 ? -4.797 -19.109 -10.172 1 96.94 79 ILE B N 1
ATOM 1606 C CA . ILE B 1 79 ? -4.691 -17.859 -9.43 1 96.94 79 ILE B CA 1
ATOM 1607 C C . ILE B 1 79 ? -6.047 -17.156 -9.406 1 96.94 79 ILE B C 1
ATOM 1609 O O . ILE B 1 79 ? -6.156 -16.016 -8.977 1 96.94 79 ILE B O 1
ATOM 1613 N N . GLU B 1 80 ? -7.109 -17.781 -9.852 1 96.56 80 GLU B N 1
ATOM 1614 C CA . GLU B 1 80 ? -8.422 -17.156 -9.93 1 96.56 80 GLU B CA 1
ATOM 1615 C C . GLU B 1 80 ? -8.961 -16.828 -8.539 1 96.56 80 GLU B C 1
ATOM 1617 O O . GLU B 1 80 ? -9.5 -15.75 -8.312 1 96.56 80 GLU B O 1
ATOM 1622 N N . LYS B 1 81 ? -8.859 -17.781 -7.625 1 97.12 81 LYS B N 1
ATOM 1623 C CA . LYS B 1 81 ? -9.297 -17.531 -6.254 1 97.12 81 LYS B CA 1
ATOM 1624 C C . LYS B 1 81 ? -8.508 -16.406 -5.613 1 97.12 81 LYS B C 1
ATOM 1626 O O . LYS B 1 81 ? -9.07 -15.57 -4.902 1 97.12 81 LYS B O 1
ATOM 1631 N N . THR B 1 82 ? -7.211 -16.375 -5.828 1 97.5 82 THR B N 1
ATOM 1632 C CA . THR B 1 82 ? -6.371 -15.289 -5.336 1 97.5 82 THR B CA 1
ATOM 1633 C C . THR B 1 82 ? -6.859 -13.945 -5.863 1 97.5 82 THR B C 1
ATOM 1635 O O . THR B 1 82 ? -6.973 -12.977 -5.109 1 97.5 82 THR B O 1
ATOM 1638 N N . GLN B 1 83 ? -7.176 -13.914 -7.164 1 97.38 83 GLN B N 1
ATOM 1639 C CA . GLN B 1 83 ? -7.676 -12.688 -7.773 1 97.38 83 GLN B CA 1
ATOM 1640 C C . GLN B 1 83 ? -8.977 -12.234 -7.117 1 97.38 83 GLN B C 1
ATOM 1642 O O . GLN B 1 83 ? -9.156 -11.047 -6.836 1 97.38 83 GLN B O 1
ATOM 1647 N N . ARG B 1 84 ? -9.82 -13.172 -6.832 1 96.44 84 ARG B N 1
ATOM 1648 C CA . ARG B 1 84 ? -11.094 -12.844 -6.191 1 96.44 84 ARG B CA 1
ATOM 1649 C C . ARG B 1 84 ? -10.875 -12.32 -4.773 1 96.44 84 ARG B C 1
ATOM 1651 O O . ARG B 1 84 ? -11.492 -11.336 -4.371 1 96.44 84 ARG B O 1
ATOM 1658 N N . MET B 1 85 ? -9.992 -12.93 -4.012 1 96.94 85 MET B N 1
ATOM 1659 C CA . MET B 1 85 ? -9.719 -12.508 -2.637 1 96.94 85 MET B CA 1
ATOM 1660 C C . MET B 1 85 ? -9.109 -11.109 -2.605 1 96.94 85 MET B C 1
ATOM 1662 O O . MET B 1 85 ? -9.516 -10.273 -1.796 1 96.94 85 MET B O 1
ATOM 1666 N N . LEU B 1 86 ? -8.156 -10.859 -3.502 1 96.44 86 LEU B N 1
ATOM 1667 C CA . LEU B 1 86 ? -7.535 -9.539 -3.574 1 96.44 86 LEU B CA 1
ATOM 1668 C C . LEU B 1 86 ? -8.562 -8.469 -3.924 1 96.44 86 LEU B C 1
ATOM 1670 O O . LEU B 1 86 ? -8.547 -7.371 -3.365 1 96.44 86 LEU B O 1
ATOM 1674 N N . SER B 1 87 ? -9.43 -8.812 -4.895 1 94.69 87 SER B N 1
ATOM 1675 C CA . SER B 1 87 ? -10.477 -7.879 -5.301 1 94.69 87 SER B CA 1
ATOM 1676 C C . SER B 1 87 ? -11.352 -7.477 -4.117 1 94.69 87 SER B C 1
ATOM 1678 O O . SER B 1 87 ? -11.781 -6.324 -4.02 1 94.69 87 SER B O 1
ATOM 1680 N N . GLY B 1 88 ? -11.555 -8.391 -3.199 1 93.12 88 GLY B N 1
ATOM 1681 C CA . GLY B 1 88 ? -12.359 -8.141 -2.014 1 93.12 88 GLY B CA 1
ATOM 1682 C C . GLY B 1 88 ? -11.711 -7.164 -1.051 1 93.12 88 GLY B C 1
ATOM 1683 O O . GLY B 1 88 ? -12.383 -6.574 -0.205 1 93.12 88 GLY B O 1
ATOM 1684 N N . PHE B 1 89 ? -10.422 -6.992 -1.132 1 92 89 PHE B N 1
ATOM 1685 C CA . PHE B 1 89 ? -9.695 -6.105 -0.232 1 92 89 PHE B CA 1
ATOM 1686 C C . PHE B 1 89 ? -9.586 -4.703 -0.821 1 92 89 PHE B C 1
ATOM 1688 O O . PHE B 1 89 ? -9.117 -3.779 -0.154 1 92 89 PHE B O 1
ATOM 1695 N N . CYS B 1 90 ? -10.039 -4.562 -2.033 1 92.12 90 CYS B N 1
ATOM 1696 C CA . CYS B 1 90 ? -9.961 -3.262 -2.689 1 92.12 90 CYS B CA 1
ATOM 1697 C C . CYS B 1 90 ? -11.281 -2.51 -2.57 1 92.12 90 CYS B C 1
ATOM 1699 O O . CYS B 1 90 ? -12.344 -3.08 -2.803 1 92.12 90 CYS B O 1
ATOM 1701 N N . PRO B 1 91 ? -11.148 -1.206 -2.18 1 89 91 PRO B N 1
ATOM 1702 C CA . PRO B 1 91 ? -12.375 -0.434 -2.002 1 89 91 PRO B CA 1
ATOM 1703 C C . PRO B 1 91 ? -13.156 -0.249 -3.305 1 89 91 PRO B C 1
ATOM 1705 O O . PRO B 1 91 ? -14.375 -0.096 -3.283 1 89 91 PRO B O 1
ATOM 1708 N N . HIS B 1 92 ? -12.445 -0.129 -4.469 1 88.69 92 HIS B N 1
ATOM 1709 C CA . HIS B 1 92 ? -13.062 0.07 -5.773 1 88.69 92 HIS B CA 1
ATOM 1710 C C . HIS B 1 92 ? -12.477 -0.884 -6.809 1 88.69 92 HIS B C 1
ATOM 1712 O O . HIS B 1 92 ? -11.445 -1.52 -6.566 1 88.69 92 HIS B O 1
ATOM 1718 N N . LYS B 1 93 ? -13.258 -0.944 -7.84 1 90.38 93 LYS B N 1
ATOM 1719 C CA . LYS B 1 93 ? -12.797 -1.778 -8.945 1 90.38 93 LYS B CA 1
ATOM 1720 C C . LYS B 1 93 ? -11.445 -1.295 -9.469 1 90.38 93 LYS B C 1
ATOM 1722 O O . LYS B 1 93 ? -11.227 -0.091 -9.609 1 90.38 93 LYS B O 1
ATOM 1727 N N . VAL B 1 94 ? -10.578 -2.316 -9.742 1 90.56 94 VAL B N 1
ATOM 1728 C CA . VAL B 1 94 ? -9.234 -1.995 -10.211 1 90.56 94 VAL B CA 1
ATOM 1729 C C . VAL B 1 94 ? -9.203 -1.979 -11.734 1 90.56 94 VAL B C 1
ATOM 1731 O O . VAL B 1 94 ? -9.656 -2.926 -12.383 1 90.56 94 VAL B O 1
ATOM 1734 N N . SER B 1 95 ? -8.734 -0.84 -12.242 1 86.94 95 SER B N 1
ATOM 1735 C CA . SER B 1 95 ? -8.586 -0.719 -13.688 1 86.94 95 SER B CA 1
ATOM 1736 C C . SER B 1 95 ? -7.129 -0.88 -14.109 1 86.94 95 SER B C 1
ATOM 1738 O O . SER B 1 95 ? -6.215 -0.666 -13.312 1 86.94 95 SER B O 1
ATOM 1740 N N . ALA B 1 96 ? -7.027 -1.206 -15.43 1 85.56 96 ALA B N 1
ATOM 1741 C CA . ALA B 1 96 ? -5.68 -1.405 -15.953 1 85.56 96 ALA B CA 1
ATOM 1742 C C . ALA B 1 96 ? -4.863 -0.119 -15.875 1 85.56 96 ALA B C 1
ATOM 1744 O O . ALA B 1 96 ? -5.367 0.964 -16.188 1 85.56 96 ALA B O 1
AT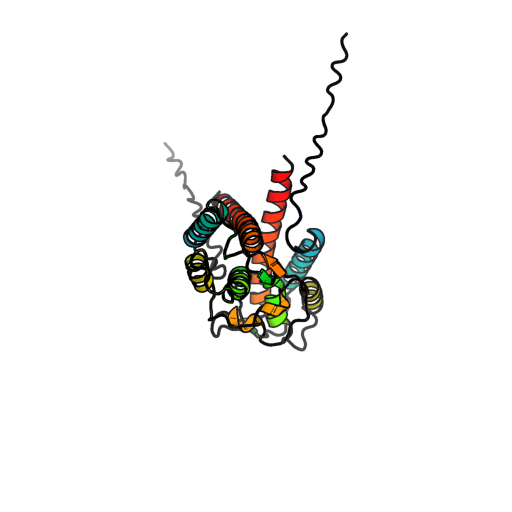OM 1745 N N . GLY B 1 97 ? -3.648 -0.285 -15.367 1 86.94 97 GLY B N 1
ATOM 1746 C CA . GLY B 1 97 ? -2.721 0.834 -15.367 1 86.94 97 GLY B CA 1
ATOM 1747 C C . GLY B 1 97 ? -2.879 1.742 -14.164 1 86.94 97 GLY B C 1
ATOM 1748 O O . GLY B 1 97 ? -2.107 2.686 -13.984 1 86.94 97 GLY B O 1
ATOM 1749 N N . GLN B 1 98 ? -3.826 1.506 -13.344 1 87.5 98 GLN B N 1
ATOM 1750 C CA . GLN B 1 98 ? -4.133 2.352 -12.195 1 87.5 98 GLN B CA 1
ATOM 1751 C C . GLN B 1 98 ? -2.963 2.398 -11.219 1 87.5 98 GLN B C 1
ATOM 1753 O O . GLN B 1 98 ? -2.723 3.424 -10.578 1 87.5 98 GLN B O 1
ATOM 1758 N N . PHE B 1 99 ? -2.182 1.335 -11.148 1 90.19 99 PHE B N 1
ATOM 1759 C CA . PHE B 1 99 ? -1.117 1.246 -10.156 1 90.19 99 PHE B CA 1
ATOM 1760 C C . PHE B 1 99 ? 0.241 1.09 -10.828 1 90.19 99 PHE B C 1
ATOM 1762 O O . PHE B 1 99 ? 1.18 0.562 -10.227 1 90.19 99 PHE B O 1
ATOM 1769 N N . SER B 1 100 ? 0.292 1.53 -12.078 1 88.19 100 SER B N 1
ATOM 1770 C CA . SER B 1 100 ? 1.521 1.397 -12.852 1 88.19 100 SER B CA 1
ATOM 1771 C C . SER B 1 100 ? 2.676 2.143 -12.188 1 88.19 100 SER B C 1
ATOM 1773 O O . SER B 1 100 ? 3.84 1.78 -12.375 1 88.19 100 SER B O 1
ATOM 1775 N N . SER B 1 101 ? 2.377 3.156 -11.391 1 87.62 101 SER B N 1
ATOM 1776 C CA . SER B 1 101 ? 3.406 3.934 -10.703 1 87.62 101 SER B CA 1
ATOM 1777 C C . SER B 1 101 ? 4.117 3.1 -9.648 1 87.62 101 SER B C 1
ATOM 1779 O O . SER B 1 101 ? 5.184 3.48 -9.156 1 87.62 101 SER B O 1
ATOM 1781 N N . LEU B 1 102 ? 3.555 1.988 -9.266 1 91.5 102 LEU B N 1
ATOM 1782 C CA . LEU B 1 102 ? 4.148 1.129 -8.25 1 91.5 102 LEU B CA 1
ATOM 1783 C C . LEU B 1 102 ? 4.973 0.017 -8.891 1 91.5 102 LEU B C 1
ATOM 1785 O O . LEU B 1 102 ? 5.629 -0.758 -8.188 1 91.5 102 LEU B O 1
ATOM 1789 N N . HIS B 1 103 ? 4.938 -0.037 -10.18 1 90.25 103 HIS B N 1
ATOM 1790 C CA . HIS B 1 103 ? 5.734 -1.053 -10.852 1 90.25 103 HIS B CA 1
ATOM 1791 C C . HIS B 1 103 ? 7.227 -0.812 -10.648 1 90.25 103 HIS B C 1
ATOM 1793 O O . HIS B 1 103 ? 7.676 0.337 -10.609 1 90.25 103 HIS B O 1
ATOM 1799 N N . VAL B 1 104 ? 7.914 -1.899 -10.5 1 88.81 104 VAL B N 1
ATOM 1800 C CA . VAL B 1 104 ? 9.367 -1.825 -10.625 1 88.81 104 VAL B CA 1
ATOM 1801 C C . VAL B 1 104 ? 9.75 -1.607 -12.086 1 88.81 104 VAL B C 1
ATOM 1803 O O . VAL B 1 104 ? 9.227 -2.279 -12.977 1 88.81 104 VAL B O 1
ATOM 1806 N N . ARG B 1 105 ? 10.453 -0.615 -12.258 1 84 105 ARG B N 1
ATOM 1807 C CA . ARG B 1 105 ? 10.727 -0.128 -13.602 1 84 105 ARG B CA 1
ATOM 1808 C C . ARG B 1 105 ? 11.133 -1.271 -14.523 1 84 105 ARG B C 1
ATOM 1810 O O . ARG B 1 105 ? 12.148 -1.932 -14.289 1 84 105 ARG B O 1
ATOM 1817 N N . ASP B 1 106 ? 10.242 -1.428 -15.516 1 84.56 106 ASP B N 1
ATOM 1818 C CA . ASP B 1 106 ? 10.469 -2.291 -16.672 1 84.56 106 ASP B CA 1
ATOM 1819 C C . ASP B 1 106 ? 10.891 -3.691 -16.234 1 84.56 106 ASP B C 1
ATOM 1821 O O . ASP B 1 106 ? 11.773 -4.301 -16.844 1 84.56 106 ASP B O 1
ATOM 1825 N N . THR B 1 107 ? 10.422 -4.113 -15.164 1 91.19 107 THR B N 1
ATOM 1826 C CA . THR B 1 107 ? 10.766 -5.438 -14.664 1 91.19 107 THR B CA 1
ATOM 1827 C C . THR B 1 107 ? 9.547 -6.352 -14.656 1 91.19 107 THR B C 1
ATOM 1829 O O . THR B 1 107 ? 8.547 -6.051 -14 1 91.19 107 THR B O 1
ATOM 1832 N N . LYS B 1 108 ? 9.602 -7.309 -15.484 1 95.38 108 LYS B N 1
ATOM 1833 C CA . LYS B 1 108 ? 8.617 -8.383 -15.445 1 95.38 108 LYS B CA 1
ATOM 1834 C C . LYS B 1 108 ? 9.195 -9.633 -14.797 1 95.38 108 LYS B C 1
ATOM 1836 O O . LYS B 1 108 ? 10.375 -9.953 -14.977 1 95.38 108 LYS B O 1
ATOM 1841 N N . ILE B 1 109 ? 8.359 -10.266 -13.961 1 96.31 109 ILE B N 1
ATOM 1842 C CA . ILE B 1 109 ? 8.758 -11.5 -13.305 1 96.31 109 ILE B CA 1
ATOM 1843 C C . ILE B 1 109 ? 7.711 -12.586 -13.555 1 96.31 109 ILE B C 1
ATOM 1845 O O . ILE B 1 109 ? 6.586 -12.281 -13.969 1 96.31 109 ILE B O 1
ATOM 1849 N N . GLU B 1 110 ? 8.164 -13.781 -13.367 1 95.81 110 GLU B N 1
ATOM 1850 C CA . GLU B 1 110 ? 7.211 -14.883 -13.484 1 95.81 110 GLU B CA 1
ATOM 1851 C C . GLU B 1 110 ? 6.125 -14.789 -12.414 1 95.81 110 GLU B C 1
ATOM 1853 O O . GLU B 1 110 ? 6.387 -14.352 -11.289 1 95.81 110 GLU B O 1
ATOM 1858 N N . VAL B 1 111 ? 4.945 -15.289 -12.773 1 96.94 111 VAL B N 1
ATOM 1859 C CA . VAL B 1 111 ? 3.828 -15.305 -11.836 1 96.94 111 VAL B CA 1
ATOM 1860 C C . VAL B 1 111 ? 4.227 -16.047 -10.562 1 96.94 111 VAL B C 1
ATOM 1862 O O . VAL B 1 111 ? 3.895 -15.625 -9.453 1 96.94 111 VAL B O 1
ATOM 1865 N N . ALA B 1 112 ? 5.027 -17.047 -10.688 1 95.19 112 ALA B N 1
ATOM 1866 C CA . ALA B 1 112 ? 5.453 -17.812 -9.531 1 95.19 112 ALA B CA 1
ATOM 1867 C C . ALA B 1 112 ? 6.281 -16.969 -8.57 1 95.19 112 ALA B C 1
ATOM 1869 O O . ALA B 1 112 ? 6.059 -16.984 -7.359 1 95.19 112 ALA B O 1
ATOM 1870 N N . GLN B 1 113 ? 7.148 -16.234 -9.117 1 94.62 113 GLN B N 1
ATOM 1871 C CA . GLN B 1 113 ? 7.98 -15.367 -8.297 1 94.62 113 GLN B CA 1
ATOM 1872 C C . GLN B 1 113 ? 7.148 -14.25 -7.668 1 94.62 113 GLN B C 1
ATOM 1874 O O . GLN B 1 113 ? 7.359 -13.898 -6.504 1 94.62 113 GLN B O 1
ATOM 1879 N N . PHE B 1 114 ? 6.238 -13.727 -8.406 1 96.56 114 PHE B N 1
ATOM 1880 C CA . PHE B 1 114 ? 5.371 -12.664 -7.922 1 96.56 114 PHE B CA 1
ATOM 1881 C C . PHE B 1 114 ? 4.578 -13.125 -6.707 1 96.56 114 PHE B C 1
ATOM 1883 O O . PHE B 1 114 ? 4.508 -12.422 -5.699 1 96.56 114 PHE B O 1
ATOM 1890 N N . VAL B 1 115 ? 4 -14.312 -6.773 1 96.88 115 VAL B N 1
ATOM 1891 C CA . VAL B 1 115 ? 3.18 -14.859 -5.699 1 96.88 115 VAL B CA 1
ATOM 1892 C C . VAL B 1 115 ? 4.047 -15.117 -4.469 1 96.88 115 VAL B C 1
ATOM 1894 O O . VAL B 1 115 ? 3.625 -14.859 -3.338 1 96.88 115 VAL B O 1
ATOM 1897 N N . LYS B 1 116 ? 5.254 -15.547 -4.695 1 94.94 116 LYS B N 1
ATOM 1898 C CA . LYS B 1 116 ? 6.168 -15.773 -3.582 1 94.94 116 LYS B CA 1
ATOM 1899 C C . LYS B 1 116 ? 6.504 -14.469 -2.865 1 94.94 116 LYS B C 1
ATOM 1901 O O . LYS B 1 116 ? 6.512 -14.414 -1.634 1 94.94 116 LYS B O 1
ATOM 1906 N 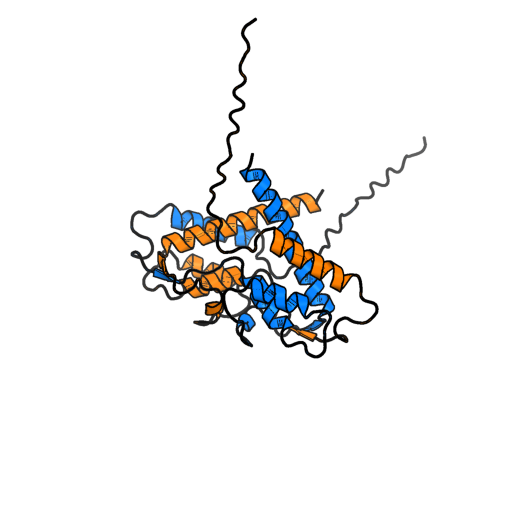N . ASP B 1 117 ? 6.777 -13.469 -3.668 1 92.56 117 ASP B N 1
ATOM 1907 C CA . ASP B 1 117 ? 7.078 -12.172 -3.084 1 92.56 117 ASP B CA 1
ATOM 1908 C C . ASP B 1 117 ? 5.887 -11.633 -2.295 1 92.56 117 ASP B C 1
ATOM 1910 O O . ASP B 1 117 ? 6.051 -11.109 -1.191 1 92.56 117 ASP B O 1
ATOM 1914 N N . LEU B 1 118 ? 4.758 -11.719 -2.828 1 96.06 118 LEU B N 1
ATOM 1915 C CA . LEU B 1 118 ? 3.539 -11.266 -2.164 1 96.06 118 LEU B CA 1
ATOM 1916 C C . LEU B 1 118 ? 3.312 -12.023 -0.864 1 96.06 118 LEU B C 1
ATOM 1918 O O . LEU B 1 118 ? 3.012 -11.422 0.17 1 96.06 118 LEU B O 1
ATOM 1922 N N . LEU B 1 119 ? 3.473 -13.32 -0.919 1 95.25 119 LEU B N 1
ATOM 1923 C CA . LEU B 1 119 ? 3.311 -14.172 0.256 1 95.25 119 LEU B CA 1
ATOM 1924 C C . LEU B 1 119 ? 4.254 -13.742 1.374 1 95.25 119 LEU B C 1
ATOM 1926 O O . LEU B 1 119 ? 3.824 -13.562 2.518 1 95.25 119 LEU B O 1
ATOM 1930 N N . LEU B 1 120 ? 5.453 -13.57 1.034 1 91.06 120 LEU B N 1
ATOM 1931 C CA . LEU B 1 120 ? 6.438 -13.164 2.031 1 91.06 120 LEU B CA 1
ATOM 1932 C C . LEU B 1 120 ? 6.055 -11.828 2.662 1 91.06 120 LEU B C 1
ATOM 1934 O O . LEU B 1 120 ? 6.121 -11.672 3.883 1 91.06 120 LEU B O 1
ATOM 1938 N N . HIS B 1 121 ? 5.676 -10.961 1.819 1 87.69 121 HIS B N 1
ATOM 1939 C CA . HIS B 1 121 ? 5.273 -9.641 2.303 1 87.69 121 HIS B CA 1
ATOM 1940 C C . HIS B 1 121 ? 4.074 -9.742 3.236 1 87.69 121 HIS B C 1
ATOM 1942 O O . HIS B 1 121 ? 4.066 -9.133 4.312 1 87.69 121 HIS B O 1
ATOM 1948 N N . LEU B 1 122 ? 3.068 -10.484 2.906 1 90.75 122 LEU B N 1
ATOM 1949 C CA . LEU B 1 122 ? 1.838 -10.578 3.684 1 90.75 122 LEU B CA 1
ATOM 1950 C C . LEU B 1 122 ? 2.076 -11.336 4.984 1 90.75 122 LEU B C 1
ATOM 1952 O O . LEU B 1 122 ? 1.467 -11.031 6.012 1 90.75 122 LEU B O 1
ATOM 1956 N N . LYS B 1 123 ? 2.887 -12.336 4.918 1 87.62 123 LYS B N 1
ATOM 1957 C CA . LYS B 1 123 ? 3.248 -13.031 6.152 1 87.62 123 LYS B CA 1
ATOM 1958 C C . LYS B 1 123 ? 3.883 -12.078 7.156 1 87.62 123 LYS B C 1
ATOM 1960 O O . LYS B 1 123 ? 3.598 -12.148 8.352 1 87.62 123 LYS B O 1
ATOM 1965 N N . LYS B 1 124 ? 4.699 -11.25 6.621 1 81.75 124 LYS B N 1
ATOM 1966 C CA . LYS B 1 124 ? 5.32 -10.25 7.484 1 81.75 124 LYS B CA 1
ATOM 1967 C C . LYS B 1 124 ? 4.273 -9.32 8.094 1 81.75 124 LYS B C 1
ATOM 1969 O O . LYS B 1 124 ? 4.32 -9.023 9.289 1 81.75 124 LYS B O 1
ATOM 1974 N N . LEU B 1 125 ? 3.381 -8.914 7.289 1 78.88 125 LEU B N 1
ATOM 1975 C CA . LEU B 1 125 ? 2.309 -8.039 7.754 1 78.88 125 LEU B CA 1
ATOM 1976 C C . LEU B 1 125 ? 1.453 -8.742 8.805 1 78.88 125 LEU B C 1
ATOM 1978 O O . LEU B 1 125 ? 1.075 -8.141 9.805 1 78.88 125 LEU B O 1
ATOM 1982 N N . PHE B 1 126 ? 1.105 -9.953 8.555 1 78.25 126 PHE B N 1
ATOM 1983 C CA . PHE B 1 126 ? 0.25 -10.727 9.445 1 78.25 126 PHE B CA 1
ATOM 1984 C C . PHE B 1 126 ? 0.916 -10.93 10.805 1 78.25 126 PHE B C 1
ATOM 1986 O O . PHE B 1 126 ? 0.264 -10.805 11.844 1 78.25 126 PHE B O 1
ATOM 1993 N N . ARG B 1 127 ? 2.074 -11.312 10.758 1 72.62 127 ARG B N 1
ATOM 1994 C CA . ARG B 1 127 ? 2.824 -11.531 11.992 1 72.62 127 ARG B CA 1
ATOM 1995 C C . ARG B 1 127 ? 2.906 -10.242 12.812 1 72.62 127 ARG B C 1
ATOM 1997 O O . ARG B 1 127 ? 2.77 -10.273 14.039 1 72.62 127 ARG B O 1
ATOM 2004 N N . GLU B 1 128 ? 3.041 -9.266 12.094 1 64.25 128 GLU B N 1
ATOM 2005 C CA . GLU B 1 128 ? 3.178 -7.965 12.742 1 64.25 128 GLU B CA 1
ATOM 2006 C C . GLU B 1 128 ? 1.86 -7.523 13.367 1 64.25 128 GLU B C 1
ATOM 2008 O O . GLU B 1 128 ? 1.854 -6.887 14.43 1 64.25 128 GLU B O 1
ATOM 2013 N N . GLY B 1 129 ? 0.843 -7.738 12.656 1 60.16 129 GLY B N 1
ATOM 2014 C CA . GLY B 1 129 ? -0.466 -7.418 13.203 1 60.16 129 GLY B CA 1
ATOM 2015 C C . GLY B 1 129 ? -0.811 -8.227 14.438 1 60.16 129 GLY B C 1
ATOM 2016 O O . GLY B 1 129 ? -1.428 -7.707 15.375 1 60.16 129 GLY B O 1
ATOM 2017 N N . ARG B 1 130 ? -0.456 -9.391 14.422 1 58.5 130 ARG B N 1
ATOM 2018 C CA . ARG B 1 130 ? -0.708 -10.258 15.578 1 58.5 130 ARG B CA 1
ATOM 2019 C C . ARG B 1 130 ? 0.106 -9.805 16.781 1 58.5 130 ARG B C 1
ATOM 2021 O O . ARG B 1 130 ? -0.396 -9.805 17.906 1 58.5 130 ARG B O 1
ATOM 2028 N N . ILE B 1 131 ? 1.287 -9.523 16.516 1 48.03 131 ILE B N 1
ATOM 2029 C CA . ILE B 1 131 ? 2.146 -9.078 17.609 1 48.03 131 ILE B CA 1
ATOM 2030 C C . ILE B 1 131 ? 1.567 -7.809 18.234 1 48.03 131 ILE B C 1
ATOM 2032 O O . ILE B 1 131 ? 1.545 -7.668 19.453 1 48.03 131 ILE B O 1
ATOM 2036 N N . ILE B 1 132 ? 1.059 -7.023 17.469 1 48.94 132 ILE B N 1
ATOM 2037 C CA . ILE B 1 132 ? 0.545 -5.75 17.969 1 48.94 132 ILE B CA 1
ATOM 2038 C C . ILE B 1 132 ? -0.75 -5.98 18.734 1 48.94 132 ILE B C 1
ATOM 2040 O O . ILE B 1 132 ? -0.965 -5.379 19.797 1 48.94 132 ILE B O 1
ATOM 2044 N N . ILE B 1 133 ? -1.668 -6.793 18.219 1 47.94 133 ILE B N 1
ATOM 2045 C CA . ILE B 1 133 ? -2.904 -7.082 18.938 1 47.94 133 ILE B CA 1
ATOM 2046 C C . ILE B 1 133 ? -2.574 -7.648 20.312 1 47.94 133 ILE B C 1
ATOM 2048 O O . ILE B 1 133 ? -3.209 -7.281 21.312 1 47.94 133 ILE B O 1
ATOM 2052 N N . CYS B 1 134 ? -1.556 -8.43 20.312 1 46.59 134 CYS B N 1
ATOM 2053 C CA . CYS B 1 134 ? -1.187 -8.992 21.609 1 46.59 134 CYS B CA 1
ATOM 2054 C C . CYS B 1 134 ? -0.626 -7.91 22.531 1 46.59 134 CYS B C 1
ATOM 2056 O O . CYS B 1 134 ? -0.924 -7.891 23.734 1 46.59 134 CYS B O 1
ATOM 2058 N N . ARG B 1 135 ? 0.151 -7.09 22.094 1 44.38 135 ARG B N 1
ATOM 2059 C CA . ARG B 1 135 ? 0.763 -6.062 22.938 1 44.38 135 ARG B CA 1
ATOM 2060 C C . ARG B 1 135 ? -0.27 -5.039 23.391 1 44.38 135 ARG B C 1
ATOM 2062 O O . ARG B 1 135 ? -0.204 -4.535 24.516 1 44.38 135 ARG B O 1
ATOM 2069 N N . ASP B 1 136 ? -1.145 -4.688 22.609 1 39.19 136 ASP B N 1
ATOM 2070 C CA . ASP B 1 136 ? -2.154 -3.723 23.031 1 39.19 136 ASP B CA 1
ATOM 2071 C C . ASP B 1 136 ? -3.119 -4.344 24.047 1 39.19 136 ASP B C 1
ATOM 2073 O O . ASP B 1 136 ? -3.834 -3.631 24.75 1 39.19 136 ASP B O 1
ATOM 2077 N N . ARG B 1 137 ? -3.164 -5.602 24.094 1 36.84 137 ARG B N 1
ATOM 2078 C CA . ARG B 1 137 ? -4.031 -6.297 25.031 1 36.84 137 ARG B CA 1
ATOM 2079 C C . ARG B 1 137 ? -3.312 -6.559 26.344 1 36.84 137 ARG B C 1
ATOM 2081 O O . ARG B 1 137 ? -3.916 -7.043 27.312 1 36.84 137 ARG B O 1
ATOM 2088 N N . THR B 1 138 ? -2.133 -6.379 26.453 1 29.11 138 THR B N 1
ATOM 2089 C CA . THR B 1 138 ? -1.494 -6.492 27.75 1 29.11 138 THR B CA 1
ATOM 2090 C C . THR B 1 138 ? -1.327 -5.121 28.406 1 29.11 138 THR B C 1
ATOM 2092 O O . THR B 1 138 ? -1.017 -4.141 27.719 1 29.11 138 THR B O 1
#

InterPro domains:
  IPR001325 Interleukin-4/interleukin-13 [SM00190] (1-131)
  IPR009079 Four-helical cytokine-like, core [G3DSA:1.20.1250.10] (20-132)
  IPR009079 Four-helical cytokine-like, core [SSF47266] (20-130)
  IPR018096 Interleukin-4/interleukin-13, conserved site [PS00838] (29-56)
  IPR020470 Interleukin-13 [PF03487] (2-129)
  IPR020470 Interleukin-13 [PR01929] (30-48)
  IPR020470 Interleukin-13 [PR01929] (52-73)
  IPR020470 Interleukin-13 [PR01929] (76-88)
  IPR020470 Interleukin-13 [PR01929] (106-119)
  IPR020470 Interleukin-13 [PTHR48486] (1-130)

Nearest PDB structures (foldseek):
  3lb6-assembly2_B  TM=5.954E-01  e=3.497E-10  Homo sapiens
  5e4e-assembly1_A  TM=5.808E-01  e=4.452E-10  Homo sapiens
  1ga3-assembly1_A  TM=5.132E-01  e=2.291E-10  Homo sapiens
  5t0c-assembly1_AY  TM=3.867E-01  e=7.150E+00  Homo sapiens
  5e4e-assembly1_A  TM=5.810E-01  e=6.258E-10  Homo sapiens

Organism: Pan troglodytes (NCBI:txid9598)

Radius of gyration: 21.94 Å; Cα contacts (8 Å, |Δi|>4): 309; chains: 2; bounding box: 61×57×78 Å

Secondary structure (DSSP, 8-state):
--------------------S----HHHHHHHHHHHHHHHH--SS-GGGG-EEEEE-TTHHHHHHHHHHHHT--S-GGGHHHHHHHHHT-SSPPPTTTTGGGEEEEEEEEHHHHHHHHHHHHHHHHHHHHHHHHHHT-/--------------------TT---HHHHHHHHHHHHHHHH--SS-GGGG-EEEEE-TTHHHHHHHHHHHHT--S-GGGHHHHHHHHHT-SSPPPTTTTGGGEEEEEEEEHHHHHHHHHHHHHHHHHHHHHHHHHHH-

Foldseek 3Di:
DPPPPPVPPPVPVCVPPDDQDCPDDPVVVVVVVVVVVVQVPPDPDPRPNVDDDDDDDPPLLLLLLLLLVCVPDPPDPPCVVVNVVSCVSHPDDRDHPPNVVVDDPPDDDDPVVSVVSSVVVVVVVVVVVVVVVVVVVD/DPPPPPPPPPPPCCVPPPDADCPDDPVVVVVVVVVVVVQVPPPPDDRPNVDDDDDDDPPLLLLLLLLLVCVPDPPDPPCVVVNVVSCVSHPDDRDHPPNVVVDDPPDDDDPVVSVVSSVVVVVVVVVVVVVVVVVVVD